Protein AF-A0A2G5VQG5-F1 (afdb_monomer)

Radius of gyration: 25.12 Å; Cα contacts (8 Å, |Δi|>4): 312; chains: 1; bounding box: 64×51×62 Å

Secondary structure (DSSP, 8-state):
--HHHHHHHHHHHHHHHHHHHHHHTSTHHHHHHHHHHHTTTGGGS-----HHHHHHHHHHHHHHHHTT---HHHHHHHHHHHHHHHHHHHTGGGG--EEEE-SS-EEEE---SS-GGGG------EEE-S-HHHHHHHHTTTSEEE--EEESSSEEEEEEEEETTTEEEEEEEEEEEHHHIIIIII---EES-----TTSSS--TTTGGGGSTTSHHHHTT-EEGGGGHHHHHHHHHHHHHHHHHHHHHHHHHH--GGGTTHHHHHHHHHHHHHHHHHHHHHH-EEEEEETTEEEEEE-SGGGG-TTTS-----

Mean predicted aligned error: 17.34 Å

Sequence (314 aa):
MRRGSKILLGCLTTVTLFNLYRFLGSEDYKDWVEAEQDEIDMKSVFKRFDTNEIFQKWHNCISEQLLWIQDAEKFWNDFMFASKRCDLRANVAQIGLITLKNSDEMKHVIFPKIKMRKLGNNVTFYGADPVSMINDNLYSQIGTYFPLAIGSNSGISKAMVMVEDGGYAPKSIVHVDIVYFFKNLLNVTKIDNLWFDAEGAEFGDGFFEIFYKNGRFDQNSIDIFIEILHIIQYFGFFSAQLTNSFLIYLIIKKAQALFGAYRYVMGTFALFSLIYAWIEIATQPVMHIYGPIFVVYMDSPMKYEKWIGNDVTF

Organism: NCBI:txid1611254

Solvent-accessible surface area (backbone atoms only — not comparable to full-atom values): 18495 Å² total; per-residue (Å²): 134,61,78,65,60,56,54,53,50,49,53,49,52,53,51,52,52,52,52,50,52,54,49,67,72,35,77,63,52,64,54,49,67,55,52,66,62,52,61,70,63,64,68,76,78,62,95,60,83,64,61,62,61,31,48,52,46,26,49,53,48,41,49,75,72,47,71,84,51,84,51,66,69,61,38,60,68,47,42,62,62,45,48,58,53,20,39,61,74,27,48,52,66,77,78,56,54,42,74,47,75,53,99,90,49,75,49,76,42,73,76,72,94,64,64,74,80,79,69,80,64,93,77,86,43,79,44,69,38,64,61,55,74,68,53,37,70,58,41,48,76,70,33,50,56,40,70,39,33,56,17,55,52,65,46,78,47,73,34,77,40,80,42,96,91,75,47,74,42,82,38,81,42,64,26,40,23,47,68,53,44,33,56,73,70,66,65,47,44,74,40,83,78,88,86,76,83,53,77,34,72,40,60,41,90,65,35,72,50,30,76,36,91,84,15,62,29,54,75,63,61,38,46,51,57,66,74,47,46,64,58,49,48,55,51,48,34,56,47,42,50,52,54,30,52,50,49,43,51,42,42,77,75,65,58,54,81,91,49,59,77,57,47,54,59,54,41,53,53,32,50,51,49,45,52,50,42,49,50,51,68,53,33,39,78,41,80,48,72,59,50,74,42,82,42,78,45,56,72,27,91,54,64,79,44,69,90,82,48,81,86,85,80,129

InterPro domains:
  IPR019428 7TM GPCR, serpentine receptor class r (Str) [PF10326] (230-310)

Foldseek 3Di:
DDPVVVVVVVVLVVLLVVLVVVCVPDPLVVVVVVVVVCVVVVVPPDPDPPVVQLVVQLVVQLCVQQVPDPDPVVNVVVNVVSNVVSCVRSVVVVVVWDWDDDLQDTDTDDDDPDDPVVVPDDDADEAEDLDPDPVCVVRVVPHHYHNAAAAQDFDWDWAFDQDPVRGTDTDTGTHHHPLCCQCPVVVHQEAADDDDQQQQRRYDPCRVQCPDDVHVSNVSNRDHCCVCVVVCLVVVLVCLSVPLSVLLVCLVPPVDCPCPPNSSVSNVVSSVSNVVSVVCQQFVWDWDGHRNDIDIHGPHPCNVPCVVHHDPDD

pLDDT: mean 71.88, std 14.72, range [36.91, 95.0]

Structure (mmCIF, N/CA/C/O backbone):
data_AF-A0A2G5VQG5-F1
#
_entry.id   AF-A0A2G5VQG5-F1
#
loop_
_atom_site.group_PDB
_atom_site.id
_atom_site.type_symbol
_atom_site.label_atom_id
_atom_site.label_alt_id
_atom_site.label_comp_id
_atom_site.label_asym_id
_atom_site.label_entity_id
_atom_site.label_seq_id
_atom_site.pdbx_PDB_ins_code
_atom_site.Cartn_x
_atom_site.Cartn_y
_atom_site.Cartn_z
_atom_site.occupancy
_atom_site.B_iso_or_equiv
_atom_site.auth_seq_id
_atom_site.auth_comp_id
_atom_site.auth_asym_id
_atom_site.auth_atom_id
_atom_site.pdbx_PDB_model_num
ATOM 1 N N . MET A 1 1 ? -26.909 -2.844 -8.133 1.00 42.91 1 MET A N 1
ATOM 2 C CA . MET A 1 1 ? -27.333 -3.399 -6.819 1.00 42.91 1 MET A CA 1
ATOM 3 C C . MET A 1 1 ? -28.708 -4.060 -6.907 1.00 42.91 1 MET A C 1
ATOM 5 O O . MET A 1 1 ? -29.674 -3.388 -7.258 1.00 42.91 1 MET A O 1
ATOM 9 N N . ARG A 1 2 ? -28.805 -5.363 -6.593 1.00 40.00 2 ARG A N 1
ATOM 10 C CA . ARG A 1 2 ? -30.072 -6.128 -6.548 1.00 40.00 2 ARG A CA 1
ATOM 11 C C . ARG A 1 2 ? -31.012 -5.587 -5.454 1.00 40.00 2 ARG A C 1
ATOM 13 O O . ARG A 1 2 ? -30.552 -5.128 -4.412 1.00 40.00 2 ARG A O 1
ATOM 20 N N . ARG A 1 3 ? -32.328 -5.674 -5.684 1.00 38.03 3 ARG A N 1
ATOM 21 C CA . ARG A 1 3 ? -33.420 -5.123 -4.844 1.00 38.03 3 ARG A CA 1
ATOM 22 C C . ARG A 1 3 ? -33.316 -5.499 -3.350 1.00 38.03 3 ARG A C 1
ATOM 24 O O . ARG A 1 3 ? -33.649 -4.676 -2.508 1.00 38.03 3 ARG A O 1
ATOM 31 N N . GLY A 1 4 ? -32.774 -6.679 -3.032 1.00 45.12 4 GLY A N 1
ATOM 32 C CA . GLY A 1 4 ? -32.524 -7.135 -1.655 1.00 45.12 4 GLY A CA 1
ATOM 33 C C . GLY A 1 4 ? -31.408 -6.383 -0.913 1.00 45.12 4 GLY A C 1
ATOM 34 O O . GLY A 1 4 ? -31.580 -6.064 0.259 1.00 45.12 4 GLY A O 1
ATOM 35 N N . SER A 1 5 ? -30.313 -6.000 -1.586 1.00 49.72 5 SER A N 1
ATOM 36 C CA . SER A 1 5 ? -29.235 -5.210 -0.955 1.00 49.72 5 SER A CA 1
ATOM 37 C C . SER A 1 5 ? -29.704 -3.822 -0.535 1.00 49.72 5 SER A C 1
ATOM 39 O O . SER A 1 5 ? -29.228 -3.305 0.464 1.00 49.72 5 SER A O 1
ATOM 41 N N . LYS A 1 6 ? -30.648 -3.217 -1.268 1.00 51.59 6 LYS A N 1
ATOM 42 C CA . LYS A 1 6 ? -31.177 -1.884 -0.937 1.00 51.59 6 LYS A CA 1
ATOM 43 C C . LYS A 1 6 ? -32.015 -1.894 0.346 1.00 51.59 6 LYS A C 1
ATOM 45 O O . LYS A 1 6 ? -31.926 -0.959 1.129 1.00 51.59 6 LYS A O 1
ATOM 50 N N . ILE A 1 7 ? -32.793 -2.956 0.569 1.00 65.25 7 ILE A N 1
ATOM 51 C CA . ILE A 1 7 ? -33.623 -3.116 1.774 1.00 65.25 7 ILE A CA 1
ATOM 52 C C . ILE A 1 7 ? -32.733 -3.345 2.998 1.00 65.25 7 ILE A C 1
ATOM 54 O O . ILE A 1 7 ? -32.911 -2.686 4.015 1.00 65.25 7 ILE A O 1
ATOM 58 N N . LEU A 1 8 ? -31.735 -4.225 2.875 1.00 65.44 8 LEU A N 1
ATOM 59 C CA . LEU A 1 8 ? -30.790 -4.513 3.953 1.00 65.44 8 LEU A CA 1
ATOM 60 C C . LEU A 1 8 ? -29.958 -3.278 4.336 1.00 65.44 8 LEU A C 1
ATOM 62 O O . LEU A 1 8 ? -29.805 -2.986 5.519 1.00 65.44 8 LEU A O 1
ATOM 66 N N . LEU A 1 9 ? -29.480 -2.526 3.339 1.00 64.50 9 LEU A N 1
ATOM 67 C CA . LEU A 1 9 ? -28.765 -1.266 3.549 1.00 64.50 9 LEU A CA 1
ATOM 68 C C . LEU A 1 9 ? -29.660 -0.228 4.239 1.00 64.50 9 LEU A C 1
ATOM 70 O O . LEU A 1 9 ? -29.226 0.410 5.192 1.00 64.50 9 LEU A O 1
ATOM 74 N N . GLY A 1 10 ? -30.925 -0.127 3.817 1.00 71.06 10 GLY A N 1
ATOM 75 C CA . GLY A 1 10 ? -31.934 0.708 4.467 1.00 71.06 10 GLY A CA 1
ATOM 76 C C . GLY A 1 10 ? -32.119 0.350 5.944 1.00 71.06 10 GLY A C 1
ATOM 77 O O . GLY A 1 10 ? -32.003 1.219 6.804 1.00 71.06 10 GLY A O 1
ATOM 78 N N . CYS A 1 11 ? -32.301 -0.933 6.266 1.00 75.06 11 CYS A N 1
ATOM 79 C CA . CYS A 1 11 ? -32.411 -1.385 7.654 1.00 75.06 11 CYS A CA 1
ATOM 80 C C . CYS A 1 11 ? -31.163 -1.036 8.480 1.00 75.06 11 CYS A C 1
ATOM 82 O O . CYS A 1 11 ? -31.292 -0.502 9.582 1.00 75.06 11 CYS A O 1
ATOM 84 N N . LEU A 1 12 ? -29.961 -1.266 7.943 1.00 72.62 12 LEU A N 1
ATOM 85 C CA . LEU A 1 12 ? -28.717 -0.920 8.633 1.00 72.62 12 LEU A CA 1
ATOM 86 C C . LEU A 1 12 ? -28.602 0.588 8.872 1.00 72.62 12 LEU A C 1
ATOM 88 O O . LEU A 1 12 ? -28.353 0.983 10.006 1.00 72.62 12 LEU A O 1
ATOM 92 N N . THR A 1 13 ? -28.887 1.429 7.869 1.00 74.69 13 THR A N 1
ATOM 93 C CA . THR A 1 13 ? -28.874 2.894 8.052 1.00 74.69 13 THR A CA 1
ATOM 94 C C . THR A 1 13 ? -29.839 3.345 9.144 1.00 74.69 13 THR A C 1
ATOM 96 O O . THR A 1 13 ? -29.471 4.157 9.990 1.00 74.69 13 THR A O 1
ATOM 99 N N . THR A 1 14 ? -31.055 2.789 9.186 1.00 79.56 14 THR A N 1
ATOM 100 C CA . THR A 1 14 ? -32.034 3.142 10.222 1.00 79.56 14 THR A CA 1
ATOM 101 C C . THR A 1 14 ? -31.584 2.727 11.621 1.00 79.56 14 THR A C 1
ATOM 103 O O . THR A 1 14 ? -31.797 3.477 12.569 1.00 79.56 14 THR A O 1
ATOM 106 N N . VAL A 1 15 ? -30.908 1.581 11.757 1.00 77.38 15 VAL A N 1
ATOM 107 C CA . VAL A 1 15 ? -30.349 1.122 13.038 1.00 77.38 15 VAL A CA 1
ATOM 108 C C . VAL A 1 15 ? -29.192 2.021 13.476 1.00 77.38 15 VAL A C 1
ATOM 110 O O . VAL A 1 15 ? -29.155 2.437 14.633 1.00 77.38 15 VAL A O 1
ATOM 113 N N . THR A 1 16 ? -28.285 2.382 12.562 1.00 74.56 16 THR A N 1
ATOM 114 C CA . THR A 1 16 ? -27.168 3.289 12.861 1.00 74.56 16 THR A CA 1
ATOM 115 C C . THR A 1 16 ? -27.676 4.663 13.303 1.00 74.56 16 THR A C 1
ATOM 117 O O . THR A 1 16 ? -27.253 5.154 14.346 1.00 74.56 16 THR A O 1
ATOM 120 N N . LEU A 1 17 ? -28.626 5.257 12.571 1.00 78.69 17 LEU A N 1
ATOM 121 C CA . LEU A 1 17 ? -29.208 6.564 12.904 1.00 78.69 17 LEU A CA 1
ATOM 122 C C . LEU A 1 17 ? -29.968 6.540 14.234 1.00 78.69 17 LEU A C 1
ATOM 124 O O . LEU A 1 17 ? -29.861 7.478 15.020 1.00 78.69 17 LEU A O 1
ATOM 128 N N . PHE A 1 18 ? -30.694 5.457 14.519 1.00 80.00 18 PHE A N 1
ATOM 129 C CA . PHE A 1 18 ? -31.375 5.277 15.798 1.00 80.00 18 PHE A CA 1
ATOM 130 C C . PHE A 1 18 ? -30.389 5.183 16.972 1.00 80.00 18 PHE A C 1
ATOM 132 O O . PHE A 1 18 ? -30.610 5.805 18.012 1.00 80.00 18 PHE A O 1
ATOM 139 N N . ASN A 1 19 ? -29.280 4.455 16.805 1.00 72.31 19 ASN A N 1
ATOM 140 C CA . ASN A 1 19 ? -28.220 4.376 17.812 1.00 72.31 19 ASN A CA 1
ATOM 141 C C . ASN A 1 19 ? -27.528 5.733 18.019 1.00 72.31 19 ASN A C 1
ATOM 143 O O . ASN A 1 19 ? -27.318 6.131 19.163 1.00 72.31 19 ASN A O 1
ATOM 147 N N . LEU A 1 20 ? -27.251 6.471 16.936 1.00 69.50 20 LEU A N 1
ATOM 148 C CA . LEU A 1 20 ? -26.683 7.823 16.987 1.00 69.50 20 LEU A CA 1
ATOM 149 C C . LEU A 1 20 ? -27.599 8.788 17.746 1.00 69.50 20 LEU A C 1
ATOM 151 O O . LEU A 1 20 ? -27.153 9.501 18.637 1.00 69.50 20 LEU A O 1
ATOM 155 N N . TYR A 1 21 ? -28.893 8.773 17.425 1.00 77.38 21 TYR A N 1
ATOM 156 C CA . TYR A 1 21 ? -29.890 9.608 18.085 1.00 77.38 21 TYR A CA 1
ATOM 157 C C . TYR A 1 21 ? -30.016 9.279 19.578 1.00 77.38 21 TYR A C 1
ATOM 159 O O . TYR A 1 21 ? -30.069 10.189 20.403 1.00 77.38 21 TYR A O 1
ATOM 167 N N . ARG A 1 22 ? -30.009 7.990 19.953 1.00 69.81 22 ARG A N 1
ATOM 168 C CA . ARG A 1 22 ? -30.018 7.595 21.372 1.00 69.81 22 ARG A CA 1
ATOM 169 C C . ARG A 1 22 ? -28.768 8.037 22.118 1.00 69.81 22 ARG A C 1
ATOM 171 O O . ARG A 1 22 ? -28.894 8.394 23.281 1.00 69.81 22 ARG A O 1
ATOM 178 N N . PHE A 1 23 ? -27.605 7.986 21.476 1.00 64.62 23 PHE A N 1
ATOM 179 C CA . PHE A 1 23 ? -26.350 8.433 22.074 1.00 64.62 23 PHE A CA 1
ATOM 180 C C . PHE A 1 23 ? -26.339 9.956 22.273 1.00 64.62 23 PHE A C 1
ATOM 182 O O . PHE A 1 23 ? -26.080 10.425 23.374 1.00 64.62 23 PHE A O 1
ATOM 189 N N . LEU A 1 24 ? -26.723 10.723 21.245 1.00 65.50 24 LEU A N 1
ATOM 190 C CA . LEU A 1 24 ? -26.792 12.190 21.303 1.00 65.50 24 LEU A CA 1
ATOM 191 C C . LEU A 1 24 ? -27.850 12.718 22.288 1.00 65.50 24 LEU A C 1
ATOM 193 O O . LEU A 1 24 ? -27.691 13.804 22.833 1.00 65.50 24 LEU A O 1
ATOM 197 N N . GLY A 1 25 ? -28.938 11.972 22.502 1.00 63.53 25 GLY A N 1
ATOM 198 C CA . GLY A 1 25 ? -30.000 12.315 23.452 1.00 63.53 25 GLY A CA 1
ATOM 199 C C . GLY A 1 25 ? -29.776 11.811 24.882 1.00 63.53 25 GLY A C 1
ATOM 200 O O . GLY A 1 25 ? -30.648 12.009 25.727 1.00 63.53 25 GLY A O 1
ATOM 201 N N . SER A 1 26 ? -28.664 11.124 25.148 1.00 60.28 26 SER A N 1
ATOM 202 C CA . SER A 1 26 ? -28.292 10.629 26.475 1.00 60.28 26 SER A CA 1
ATOM 203 C C . SER A 1 26 ? -27.555 11.715 27.275 1.00 60.28 26 SER A C 1
ATOM 205 O O . SER A 1 26 ? -26.865 12.548 26.684 1.00 60.28 26 SER A O 1
ATOM 207 N N . GLU A 1 27 ? -27.645 11.709 28.615 1.00 54.00 27 GLU A N 1
ATOM 208 C CA . GLU A 1 27 ? -26.808 12.582 29.474 1.00 54.00 27 GLU A CA 1
ATOM 209 C C . GLU A 1 27 ? -25.296 12.347 29.240 1.00 54.00 27 GLU A C 1
ATOM 211 O O . GLU A 1 27 ? -24.483 13.231 29.495 1.00 54.00 27 GLU A O 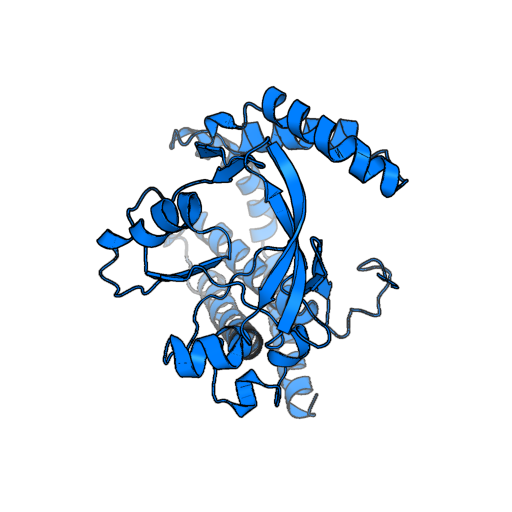1
ATOM 216 N N . ASP A 1 28 ? -24.954 11.217 28.613 1.00 51.47 28 ASP A N 1
ATOM 217 C CA . ASP A 1 28 ? -23.629 10.780 28.159 1.00 51.47 28 ASP A CA 1
ATOM 218 C C . ASP A 1 28 ? -22.881 11.779 27.242 1.00 51.47 28 ASP A C 1
ATOM 220 O O . ASP A 1 28 ? -21.652 11.765 27.213 1.00 51.47 28 ASP A O 1
ATOM 224 N N . TYR A 1 29 ? -23.574 12.654 26.493 1.00 52.75 29 TYR A N 1
ATOM 225 C CA . TYR A 1 29 ? -22.910 13.671 25.651 1.00 52.75 29 TYR A CA 1
ATOM 226 C C . TYR A 1 29 ? -22.262 14.791 26.482 1.00 52.75 29 TYR A C 1
ATOM 228 O O . TYR A 1 29 ? -21.250 15.355 26.072 1.00 52.75 29 TYR A O 1
ATOM 236 N N . LYS A 1 30 ? -22.824 15.120 27.655 1.00 51.75 30 LYS A N 1
ATOM 237 C CA . LYS A 1 30 ? -22.258 16.156 28.535 1.00 51.75 30 LYS A CA 1
ATOM 238 C C . LYS A 1 30 ? -21.011 15.657 29.270 1.00 51.75 30 LYS A C 1
ATOM 240 O O . LYS A 1 30 ? -20.046 16.406 29.352 1.00 51.75 30 LYS A O 1
ATOM 245 N N . ASP A 1 31 ? -20.995 14.387 29.676 1.00 48.31 31 ASP A N 1
ATOM 246 C CA . ASP A 1 31 ? -19.830 13.735 30.300 1.00 48.31 31 ASP A CA 1
ATOM 247 C C . ASP A 1 31 ? -18.667 13.527 29.299 1.00 48.31 31 ASP A C 1
ATOM 249 O O . ASP A 1 31 ? -17.503 13.483 29.690 1.00 48.31 31 ASP A O 1
ATOM 253 N N . TRP A 1 32 ? -18.951 13.420 27.991 1.00 49.56 32 TRP A N 1
ATOM 254 C CA . TRP A 1 32 ? -17.932 13.318 26.931 1.00 49.56 32 TRP A CA 1
ATOM 255 C C . TRP A 1 32 ? -17.057 14.573 26.826 1.00 49.56 32 TRP A C 1
ATOM 257 O O . TRP A 1 32 ? -15.842 14.460 26.679 1.00 49.56 32 TRP A O 1
ATOM 267 N N . VAL A 1 33 ? -17.670 15.752 26.965 1.00 53.44 33 VAL A N 1
ATOM 268 C CA . VAL A 1 33 ? -16.955 17.038 26.979 1.00 53.44 33 VAL A CA 1
ATOM 269 C C . VAL A 1 33 ? -16.035 17.142 28.202 1.00 53.44 33 VAL A C 1
ATOM 271 O O . VAL A 1 33 ? -14.976 17.755 28.124 1.00 53.44 33 VAL A O 1
ATOM 274 N N . GLU A 1 34 ? -16.402 16.511 29.321 1.00 48.25 34 GLU A N 1
ATOM 275 C CA . GLU A 1 34 ? -15.573 16.480 30.531 1.00 48.25 34 GLU A CA 1
ATOM 276 C C . GLU A 1 34 ? -14.451 15.422 30.451 1.00 48.25 34 GLU A C 1
ATOM 278 O O . GLU A 1 34 ? -13.346 15.677 30.920 1.00 48.25 34 GLU A O 1
ATOM 283 N N . ALA A 1 35 ? -14.661 14.284 29.776 1.00 47.97 35 ALA A N 1
ATOM 284 C CA . ALA A 1 35 ? -13.647 13.232 29.606 1.00 47.97 35 ALA A CA 1
ATOM 285 C C . ALA A 1 35 ? -12.504 13.594 28.632 1.00 47.97 35 ALA A C 1
ATOM 287 O O . ALA A 1 35 ? -11.398 13.063 28.754 1.00 47.97 35 ALA A O 1
ATOM 288 N N . GLU A 1 36 ? -12.736 14.506 27.682 1.00 47.66 36 GLU A N 1
ATOM 289 C CA . GLU A 1 36 ? -11.694 15.044 26.787 1.00 47.66 36 GLU A CA 1
ATOM 290 C C . GLU A 1 36 ? -10.638 15.857 27.572 1.00 47.66 36 GLU A C 1
ATOM 292 O O . GLU A 1 36 ? -9.471 15.934 27.183 1.00 47.66 36 GLU A O 1
ATOM 297 N N . GLN A 1 37 ? -11.019 16.380 28.743 1.00 45.62 37 GLN A N 1
ATOM 298 C CA . GLN A 1 37 ? -10.129 17.094 29.655 1.00 45.62 37 GLN A CA 1
ATOM 299 C C . GLN A 1 37 ? -9.202 16.144 30.449 1.00 45.62 37 GLN A C 1
ATOM 301 O O . GLN A 1 37 ? -8.088 16.542 30.794 1.00 45.62 37 GLN A O 1
ATOM 306 N N . ASP A 1 38 ? -9.600 14.881 30.661 1.00 41.41 38 ASP A N 1
ATOM 307 C CA . ASP A 1 38 ? -8.844 13.866 31.421 1.00 41.41 38 ASP A CA 1
ATOM 308 C C . ASP A 1 38 ? -7.794 13.110 30.570 1.00 41.41 38 ASP A C 1
ATOM 310 O O . ASP A 1 38 ? -6.834 12.536 31.098 1.00 41.41 38 ASP A O 1
ATOM 314 N N . GLU A 1 39 ? -7.902 13.138 29.234 1.00 45.81 39 GLU A N 1
ATOM 315 C CA . GLU A 1 39 ? -6.889 12.574 28.318 1.00 45.81 39 GLU A CA 1
ATOM 316 C C . GLU A 1 39 ? -5.542 13.327 28.407 1.00 45.81 39 GLU A C 1
ATOM 318 O O . GLU A 1 39 ? -4.470 12.776 28.126 1.00 45.81 39 GLU A O 1
ATOM 323 N N . ILE A 1 40 ? -5.585 14.577 28.878 1.00 49.31 40 ILE A N 1
ATOM 324 C CA . ILE A 1 40 ? -4.413 15.424 29.120 1.00 49.31 40 ILE A CA 1
ATOM 325 C C . ILE A 1 40 ? -3.570 14.879 30.292 1.00 49.31 40 ILE A C 1
ATOM 327 O O . ILE A 1 40 ? -2.340 14.949 30.231 1.00 49.31 40 ILE A O 1
ATOM 331 N N . ASP A 1 41 ? -4.188 14.232 31.287 1.00 36.91 41 ASP A N 1
ATOM 332 C CA . ASP A 1 41 ? -3.507 13.735 32.494 1.00 36.91 41 ASP A CA 1
ATOM 333 C C . ASP A 1 41 ? -2.936 12.310 32.348 1.00 36.91 41 ASP A C 1
ATOM 335 O O . ASP A 1 41 ? -1.927 11.951 32.975 1.00 36.91 41 ASP A O 1
ATOM 339 N N . MET A 1 42 ? -3.503 11.485 31.460 1.00 38.75 42 MET A N 1
ATOM 340 C CA . MET A 1 42 ? -3.088 10.084 31.279 1.00 38.75 42 MET A CA 1
ATOM 341 C C . MET A 1 42 ? -1.782 9.917 30.466 1.00 38.75 42 MET A C 1
ATOM 343 O O . MET A 1 42 ? -1.164 8.847 30.472 1.00 38.75 42 MET A O 1
ATOM 347 N N . LYS A 1 43 ? -1.283 10.992 29.834 1.00 45.91 43 LYS A N 1
ATOM 348 C CA . LYS A 1 43 ? 0.046 11.038 29.185 1.00 45.91 43 LYS A CA 1
ATOM 349 C C . LYS A 1 43 ? 1.223 10.926 30.171 1.00 45.91 43 LYS A C 1
ATOM 351 O O . LYS A 1 43 ? 2.370 10.818 29.743 1.00 45.91 43 LYS A O 1
ATOM 356 N N . SER A 1 44 ? 0.966 10.896 31.480 1.00 41.34 44 SER A N 1
ATOM 357 C CA . SER A 1 44 ? 1.996 10.913 32.528 1.00 41.34 44 SER A CA 1
ATOM 358 C C . SER A 1 44 ? 2.600 9.547 32.912 1.00 41.34 44 SER A C 1
ATOM 360 O O . SER A 1 44 ? 3.620 9.522 33.601 1.00 41.34 44 SER A O 1
ATOM 362 N N . VAL A 1 45 ? 2.049 8.404 32.464 1.00 43.22 45 VAL A N 1
ATOM 363 C CA . VAL A 1 45 ? 2.413 7.080 33.042 1.00 43.22 45 VAL A CA 1
ATOM 364 C C . VAL A 1 45 ? 3.222 6.157 32.116 1.00 43.22 45 VAL A C 1
ATOM 366 O O . VAL A 1 45 ? 3.955 5.292 32.598 1.00 43.22 45 VAL A O 1
ATOM 369 N N . PHE A 1 46 ? 3.216 6.359 30.796 1.00 41.66 46 PHE A N 1
ATOM 370 C CA . PHE A 1 46 ? 4.095 5.608 29.891 1.00 41.66 46 PHE A CA 1
ATOM 371 C C . PHE A 1 46 ? 5.084 6.549 29.225 1.00 41.66 46 PHE A C 1
ATOM 373 O O . PHE A 1 46 ? 4.741 7.234 28.268 1.00 41.66 46 PHE A O 1
ATOM 380 N N . LYS A 1 47 ? 6.348 6.518 29.660 1.00 43.03 47 LYS A N 1
ATOM 381 C CA . LYS A 1 47 ? 7.452 7.142 28.920 1.00 43.03 47 LYS A CA 1
ATOM 382 C C . LYS A 1 47 ? 7.766 6.314 27.666 1.00 43.03 47 LYS A C 1
ATOM 384 O O . LYS A 1 47 ? 8.805 5.667 27.555 1.00 43.03 47 LYS A O 1
ATOM 389 N N . ARG A 1 48 ? 6.814 6.289 26.733 1.00 52.50 48 ARG A N 1
ATOM 390 C CA . ARG A 1 48 ? 7.071 6.082 25.312 1.00 52.50 48 ARG A CA 1
ATOM 391 C C . ARG A 1 48 ? 7.538 7.426 24.781 1.00 52.50 48 ARG A C 1
ATOM 393 O O . ARG A 1 48 ? 7.056 8.468 25.204 1.00 52.50 48 ARG A O 1
ATOM 400 N N . PHE A 1 49 ? 8.532 7.386 23.915 1.00 58.66 49 PHE A N 1
ATOM 401 C CA . PHE A 1 49 ? 8.984 8.558 23.190 1.00 58.66 49 PHE A CA 1
ATOM 402 C C . PHE A 1 49 ? 7.775 9.282 22.568 1.00 58.66 49 PHE A C 1
ATOM 404 O O . PHE A 1 49 ? 6.947 8.617 21.943 1.00 58.66 49 PHE A O 1
ATOM 411 N N . ASP A 1 50 ? 7.630 10.590 22.806 1.00 63.72 50 ASP A N 1
ATOM 412 C CA . ASP A 1 50 ? 6.441 11.342 22.396 1.00 63.72 50 ASP A CA 1
ATOM 413 C C . ASP A 1 50 ? 6.484 11.625 20.887 1.00 63.72 50 ASP A C 1
ATOM 415 O O . ASP A 1 50 ? 6.903 12.680 20.412 1.00 63.72 50 ASP A O 1
ATOM 419 N N . THR A 1 51 ? 6.059 10.634 20.107 1.00 70.00 51 THR A N 1
ATOM 420 C CA . THR A 1 51 ? 5.910 10.740 18.652 1.00 70.00 51 THR A CA 1
ATOM 421 C C . THR A 1 51 ? 4.931 11.839 18.244 1.00 70.00 51 THR A C 1
ATOM 423 O O . THR A 1 51 ? 5.022 12.331 17.122 1.00 70.00 51 THR A O 1
ATOM 426 N N . ASN A 1 52 ? 4.016 12.243 19.136 1.00 78.62 52 ASN A N 1
ATOM 427 C CA . ASN A 1 52 ? 3.072 13.317 18.860 1.00 78.62 52 ASN A CA 1
ATOM 428 C C . ASN A 1 52 ? 3.784 14.674 18.859 1.00 78.62 52 ASN A C 1
ATOM 430 O O . ASN A 1 52 ? 3.522 15.489 17.984 1.00 78.62 52 ASN A O 1
ATOM 434 N N . GLU A 1 53 ? 4.745 14.902 19.757 1.00 83.88 53 GLU A N 1
ATOM 435 C CA . GLU A 1 53 ? 5.549 16.130 19.749 1.00 83.88 53 GLU A CA 1
ATOM 436 C C . GLU A 1 53 ? 6.331 16.290 18.433 1.00 83.88 53 GLU A C 1
ATOM 438 O O . GLU A 1 53 ? 6.346 17.370 17.837 1.00 83.88 53 GLU A O 1
ATOM 443 N N . ILE A 1 54 ? 6.943 15.209 17.943 1.00 84.12 54 ILE A N 1
ATOM 444 C CA . ILE A 1 54 ? 7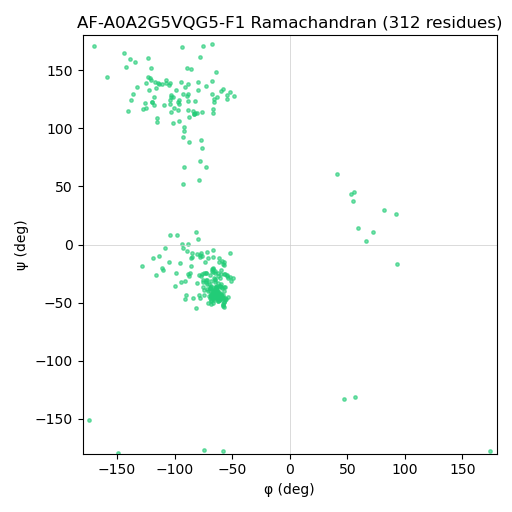.665 15.223 16.663 1.00 84.12 54 ILE A CA 1
ATOM 445 C C . ILE A 1 54 ? 6.716 15.432 15.496 1.00 84.12 54 ILE A C 1
ATOM 447 O O . ILE A 1 54 ? 6.986 16.280 14.646 1.00 84.12 54 ILE A O 1
ATOM 451 N N . PHE A 1 55 ? 5.602 14.697 15.464 1.00 85.19 55 PHE A N 1
ATOM 452 C CA . PHE A 1 55 ? 4.595 14.853 14.423 1.00 85.19 55 PHE A CA 1
ATOM 453 C C . PHE A 1 55 ? 4.090 16.295 14.358 1.00 85.19 55 PHE A C 1
ATOM 455 O O . PHE A 1 55 ? 4.090 16.879 13.283 1.00 85.19 55 PHE A O 1
ATOM 462 N N . GLN A 1 56 ? 3.747 16.908 15.494 1.00 91.25 56 GLN A N 1
ATOM 463 C CA . GLN A 1 56 ? 3.264 18.290 15.536 1.00 91.25 56 GLN A CA 1
ATOM 464 C C . GLN A 1 56 ? 4.339 19.293 15.097 1.00 91.25 56 GLN A C 1
ATOM 466 O O . GLN A 1 56 ? 4.053 20.200 14.317 1.00 91.25 56 GLN A O 1
ATOM 471 N N . LYS A 1 57 ? 5.599 19.122 15.522 1.00 91.56 57 LYS A N 1
ATOM 472 C CA . LYS A 1 57 ? 6.712 19.971 15.055 1.00 91.56 57 LYS A CA 1
ATOM 473 C C . LYS A 1 57 ? 6.936 19.855 13.549 1.00 91.56 57 LYS A C 1
ATOM 475 O O . LYS A 1 57 ? 7.167 20.869 12.889 1.00 91.56 57 LYS A O 1
ATOM 480 N N . TRP A 1 58 ? 6.877 18.637 13.018 1.00 92.25 58 TRP A N 1
ATOM 481 C CA . TRP A 1 58 ? 7.049 18.375 11.594 1.00 92.25 58 TRP A CA 1
ATOM 482 C C . TRP A 1 58 ? 5.873 18.926 10.785 1.00 92.25 58 TRP A C 1
ATOM 484 O O . TRP A 1 58 ? 6.082 19.673 9.833 1.00 92.25 58 TRP A O 1
ATOM 494 N N . HIS A 1 59 ? 4.645 18.635 11.220 1.00 90.88 59 HIS A N 1
ATOM 495 C CA . HIS A 1 59 ? 3.407 19.072 10.586 1.00 90.88 59 HIS A CA 1
ATOM 496 C C . HIS A 1 59 ? 3.303 20.598 10.546 1.00 90.88 59 HIS A C 1
ATOM 498 O O . HIS A 1 59 ? 3.051 21.164 9.490 1.00 90.88 59 HIS A O 1
ATOM 504 N N . ASN A 1 60 ? 3.583 21.288 11.653 1.00 93.81 60 ASN A N 1
ATOM 505 C CA . ASN A 1 60 ? 3.581 22.751 11.665 1.00 93.81 60 ASN A CA 1
ATOM 506 C C . ASN A 1 60 ? 4.630 23.318 10.699 1.00 93.81 60 ASN A C 1
ATOM 508 O O . ASN A 1 60 ? 4.332 24.221 9.924 1.00 93.81 60 ASN A O 1
ATOM 512 N N . CYS A 1 61 ? 5.836 22.741 10.680 1.00 95.00 61 CYS A N 1
ATOM 513 C CA . CYS A 1 61 ? 6.897 23.165 9.770 1.00 95.00 61 CYS A CA 1
ATOM 514 C C . CYS A 1 61 ? 6.535 22.972 8.288 1.00 95.00 61 CYS A C 1
ATOM 516 O O . CYS A 1 61 ? 6.828 23.852 7.475 1.00 95.00 61 CYS A O 1
ATOM 518 N N . ILE A 1 62 ? 5.931 21.835 7.927 1.00 91.56 62 ILE A N 1
ATOM 519 C CA . ILE A 1 62 ? 5.602 21.535 6.530 1.00 91.56 62 ILE A CA 1
ATOM 520 C C . ILE A 1 62 ? 4.400 22.364 6.067 1.00 91.56 62 ILE A C 1
ATOM 522 O O . ILE A 1 62 ? 4.414 22.914 4.966 1.00 91.56 62 ILE A O 1
ATOM 526 N N . SER A 1 63 ? 3.413 22.539 6.949 1.00 90.69 63 SER A N 1
ATOM 527 C CA . SER A 1 63 ? 2.232 23.368 6.721 1.00 90.69 63 SER A CA 1
ATOM 528 C C . SER A 1 63 ? 2.605 24.834 6.494 1.00 90.69 63 SER A C 1
ATOM 530 O O . SER A 1 63 ? 2.117 25.447 5.547 1.00 90.69 63 SER A O 1
ATOM 532 N N . GLU A 1 64 ? 3.536 25.379 7.289 1.00 90.31 64 GLU A N 1
ATOM 533 C CA . GLU A 1 64 ? 4.088 26.730 7.102 1.00 90.31 64 GLU A CA 1
ATOM 534 C C . GLU A 1 64 ? 4.716 26.926 5.713 1.00 90.31 64 GLU A C 1
ATOM 536 O O . GLU A 1 64 ? 4.612 28.011 5.143 1.00 90.31 64 GLU A O 1
ATOM 541 N N . GLN A 1 65 ? 5.375 25.898 5.169 1.00 86.31 65 GLN A N 1
ATOM 542 C CA . GLN A 1 65 ? 6.156 26.022 3.936 1.00 86.31 65 GLN A CA 1
ATOM 543 C C . GLN A 1 65 ? 5.364 25.719 2.667 1.00 86.31 65 GLN A C 1
ATOM 545 O O . GLN A 1 65 ? 5.662 26.312 1.632 1.00 86.31 65 GLN A O 1
ATOM 550 N N . LEU A 1 66 ? 4.381 24.817 2.727 1.00 89.00 66 LEU A N 1
ATOM 551 C CA . LEU A 1 66 ? 3.774 24.256 1.518 1.00 89.00 66 LEU A CA 1
ATOM 552 C C . LEU A 1 66 ? 2.292 24.590 1.320 1.00 89.00 66 LEU A C 1
ATOM 554 O O . LEU A 1 66 ? 1.860 24.646 0.172 1.00 89.00 66 LEU A O 1
ATOM 558 N N . LEU A 1 67 ? 1.510 24.863 2.376 1.00 85.75 67 LEU A N 1
ATOM 559 C CA . LEU A 1 67 ? 0.051 25.068 2.240 1.00 85.75 67 LEU A CA 1
ATOM 560 C C . LEU A 1 67 ? -0.332 26.273 1.372 1.00 85.75 67 LEU A C 1
ATOM 562 O O . LEU A 1 67 ? -1.423 26.315 0.811 1.00 85.75 67 LEU A O 1
ATOM 566 N N . TRP A 1 68 ? 0.556 27.257 1.263 1.00 84.25 68 TRP A N 1
ATOM 567 C CA . TRP A 1 68 ? 0.321 28.475 0.489 1.00 84.25 68 TRP A CA 1
ATOM 568 C C . TRP A 1 68 ? 0.652 28.314 -1.002 1.00 84.25 68 TRP A C 1
ATOM 570 O O . TRP A 1 68 ? 0.400 29.231 -1.785 1.00 84.25 68 TRP A O 1
ATOM 580 N N . ILE A 1 69 ? 1.239 27.182 -1.410 1.00 84.38 69 ILE A N 1
ATOM 581 C CA . ILE A 1 69 ? 1.628 26.930 -2.798 1.00 84.38 69 ILE A CA 1
ATOM 582 C C . ILE A 1 69 ? 0.435 26.329 -3.544 1.00 84.38 69 ILE A C 1
ATOM 584 O O . ILE A 1 69 ? 0.056 25.187 -3.311 1.00 84.38 69 ILE A O 1
ATOM 588 N N . GLN A 1 70 ? -0.154 27.107 -4.454 1.00 84.69 70 GLN A N 1
ATOM 589 C CA . GLN A 1 70 ? -1.281 26.654 -5.281 1.00 84.69 70 GLN A CA 1
ATOM 590 C C . GLN A 1 70 ? -0.844 25.939 -6.565 1.00 84.69 70 GLN A C 1
ATOM 592 O O . GLN A 1 70 ? -1.604 25.153 -7.121 1.00 84.69 70 GLN A O 1
ATOM 597 N N . ASP A 1 71 ? 0.367 26.221 -7.042 1.00 86.00 71 ASP A N 1
ATOM 598 C CA . ASP A 1 71 ? 0.917 25.608 -8.248 1.00 86.00 71 ASP A CA 1
ATOM 599 C C . ASP A 1 71 ? 1.520 24.232 -7.935 1.00 86.00 71 ASP A C 1
ATOM 601 O O . ASP A 1 71 ? 2.396 24.111 -7.077 1.00 86.00 71 ASP A O 1
ATOM 605 N N . ALA A 1 72 ? 1.049 23.193 -8.627 1.00 74.44 72 ALA A N 1
ATOM 606 C CA . ALA A 1 72 ? 1.426 21.811 -8.337 1.00 74.44 72 ALA A CA 1
ATOM 607 C C . ALA A 1 72 ? 2.903 21.522 -8.649 1.00 74.44 72 ALA A C 1
ATOM 609 O O . ALA A 1 72 ? 3.569 20.830 -7.881 1.00 74.44 72 ALA A O 1
ATOM 610 N N . GLU A 1 73 ? 3.442 22.065 -9.743 1.00 72.75 73 GLU A N 1
ATOM 611 C CA . GLU A 1 73 ? 4.836 21.835 -10.135 1.00 72.75 73 GLU A CA 1
ATOM 612 C C . GLU A 1 73 ? 5.797 22.503 -9.144 1.00 72.75 73 GLU A C 1
ATOM 614 O O . GLU A 1 73 ? 6.747 21.886 -8.655 1.00 72.75 73 GLU A O 1
ATOM 619 N N . LYS A 1 74 ? 5.499 23.744 -8.755 1.00 77.25 74 LYS A N 1
ATOM 620 C CA . LYS A 1 74 ? 6.222 24.456 -7.704 1.00 77.25 74 LYS A CA 1
ATOM 621 C C . LYS A 1 74 ? 6.090 23.765 -6.347 1.00 77.25 74 LYS A C 1
ATOM 623 O O . LYS A 1 74 ? 7.080 23.687 -5.624 1.00 77.25 74 LYS A O 1
ATOM 628 N N . PHE A 1 75 ? 4.911 23.240 -6.008 1.00 85.12 75 PHE A N 1
ATOM 629 C CA . PHE A 1 75 ? 4.698 22.493 -4.767 1.00 85.12 75 PHE A CA 1
ATOM 630 C C . PHE A 1 75 ? 5.644 21.295 -4.688 1.00 85.12 75 PHE A C 1
ATOM 632 O O . PHE A 1 75 ? 6.362 21.153 -3.701 1.00 85.12 75 PHE A O 1
ATOM 639 N N . TRP A 1 76 ? 5.699 20.471 -5.737 1.00 79.69 76 TRP A N 1
ATOM 640 C CA . TRP A 1 76 ? 6.538 19.272 -5.747 1.00 79.69 76 TRP A CA 1
ATOM 641 C C . TRP A 1 76 ? 8.035 19.589 -5.775 1.00 79.69 76 TRP A C 1
ATOM 643 O O . TRP A 1 76 ? 8.810 18.923 -5.086 1.00 79.69 76 TRP A O 1
ATOM 653 N N . ASN A 1 77 ? 8.440 20.642 -6.490 1.00 80.00 77 ASN A N 1
ATOM 654 C CA . ASN A 1 77 ? 9.825 21.116 -6.482 1.00 80.00 77 ASN A CA 1
ATOM 655 C C . ASN A 1 77 ? 10.269 21.591 -5.086 1.00 80.00 77 ASN A C 1
ATOM 657 O O . ASN A 1 77 ? 11.371 21.266 -4.636 1.00 80.00 77 ASN A O 1
ATOM 661 N N . ASP A 1 78 ? 9.401 22.313 -4.371 1.00 82.12 78 ASP A N 1
ATOM 662 C CA . ASP A 1 78 ? 9.693 22.834 -3.031 1.00 82.12 78 ASP A CA 1
ATOM 663 C C . ASP A 1 78 ? 9.543 21.750 -1.937 1.00 82.12 78 ASP A C 1
ATOM 665 O O . ASP A 1 78 ? 10.226 21.809 -0.907 1.00 82.12 78 ASP A O 1
ATOM 669 N N . PHE A 1 79 ? 8.710 20.723 -2.167 1.00 85.62 79 PHE A N 1
ATOM 670 C CA . PHE A 1 79 ? 8.384 19.662 -1.204 1.00 85.62 79 PHE A CA 1
ATOM 671 C C . PHE A 1 79 ? 9.628 18.951 -0.665 1.00 85.62 79 PHE A C 1
ATOM 673 O O . PHE A 1 79 ? 9.771 18.786 0.546 1.00 85.62 79 PHE A O 1
ATOM 680 N N . MET A 1 80 ? 10.563 18.566 -1.537 1.00 82.44 80 MET A N 1
ATOM 681 C CA . MET A 1 80 ? 11.758 17.817 -1.130 1.00 82.44 80 MET A CA 1
ATOM 682 C C . MET A 1 80 ? 12.632 18.622 -0.153 1.00 82.44 80 MET A C 1
ATOM 684 O O . MET A 1 80 ? 13.068 18.105 0.882 1.00 82.44 80 MET A O 1
ATOM 688 N N . PHE A 1 81 ? 12.858 19.907 -0.442 1.00 85.25 81 PHE A N 1
ATOM 689 C CA . PHE A 1 81 ? 13.657 20.784 0.416 1.00 85.25 81 PHE A CA 1
ATOM 690 C C . PHE A 1 81 ? 12.937 21.121 1.723 1.00 85.25 81 PHE A C 1
ATOM 692 O O . PHE A 1 81 ? 13.569 21.137 2.785 1.00 85.25 81 PHE A O 1
ATOM 699 N N . ALA A 1 82 ? 11.625 21.361 1.654 1.00 87.94 82 ALA A N 1
ATOM 700 C CA . ALA A 1 82 ? 10.796 21.616 2.822 1.00 87.94 82 ALA A CA 1
ATOM 701 C C . ALA A 1 82 ? 10.775 20.399 3.758 1.00 87.94 82 ALA A C 1
ATOM 703 O O . ALA A 1 82 ? 11.049 20.550 4.950 1.00 87.94 82 ALA A O 1
ATOM 704 N N . SER A 1 83 ? 10.576 19.192 3.215 1.00 86.38 83 SER A N 1
ATOM 705 C CA . SER A 1 83 ? 10.590 17.935 3.971 1.00 86.38 83 SER A CA 1
ATOM 706 C C . SER A 1 83 ? 11.912 17.746 4.709 1.00 86.38 83 SER A C 1
ATOM 708 O O . SER A 1 83 ? 11.904 17.654 5.932 1.00 86.38 83 SER A O 1
ATOM 710 N N . LYS A 1 84 ? 13.063 17.820 4.017 1.00 84.75 84 LYS A N 1
ATOM 711 C CA . LYS A 1 84 ? 14.387 17.665 4.658 1.00 84.75 84 LYS A CA 1
ATOM 712 C C . LYS A 1 84 ? 14.615 18.665 5.790 1.00 84.75 84 LYS A C 1
ATOM 714 O O . LYS A 1 84 ? 15.185 18.327 6.827 1.00 84.75 84 LYS A O 1
ATOM 719 N N . ARG A 1 85 ? 14.180 19.915 5.603 1.00 88.25 85 ARG A N 1
ATOM 720 C CA . ARG A 1 85 ? 14.287 20.955 6.634 1.00 88.25 85 ARG A CA 1
ATOM 721 C C . ARG A 1 85 ? 13.396 20.640 7.836 1.00 88.25 85 ARG A C 1
ATOM 723 O O . ARG A 1 85 ? 13.827 20.825 8.975 1.00 88.25 85 ARG A O 1
ATOM 730 N N . CYS A 1 86 ? 12.177 20.170 7.595 1.00 92.06 86 CYS A N 1
ATOM 731 C CA . CYS A 1 86 ? 11.229 19.826 8.646 1.00 92.06 86 CYS A CA 1
ATOM 732 C C . CYS A 1 86 ? 11.609 18.540 9.388 1.00 92.06 86 CYS A C 1
ATOM 734 O O . CYS A 1 86 ? 11.444 18.492 10.605 1.00 92.06 86 CYS A O 1
ATOM 736 N N . ASP A 1 87 ? 12.230 17.569 8.718 1.00 86.69 87 ASP A N 1
ATOM 737 C CA . ASP A 1 87 ? 12.786 16.363 9.342 1.00 86.69 87 ASP A CA 1
ATOM 738 C C . ASP A 1 87 ? 13.870 16.711 10.369 1.00 86.69 87 ASP A C 1
ATOM 740 O O . ASP A 1 87 ? 13.859 16.209 11.498 1.00 86.69 87 ASP A O 1
ATOM 744 N N . LEU A 1 88 ? 14.772 17.633 10.004 1.00 87.50 88 LEU A N 1
ATOM 745 C CA . LEU A 1 88 ? 15.808 18.155 10.899 1.00 87.50 88 LEU A CA 1
ATOM 746 C C . LEU A 1 88 ? 15.204 18.961 12.057 1.00 87.50 88 LEU A C 1
ATOM 748 O O . LEU A 1 88 ? 15.588 18.759 13.208 1.00 87.50 88 LEU A O 1
ATOM 752 N N . ARG A 1 89 ? 14.239 19.848 11.773 1.00 89.44 89 ARG A N 1
ATOM 753 C CA . ARG A 1 89 ? 13.582 20.699 12.785 1.00 89.44 89 ARG A CA 1
ATOM 754 C C . ARG A 1 89 ? 12.791 19.882 13.807 1.00 89.44 89 ARG A C 1
ATOM 756 O O . ARG A 1 89 ? 12.764 20.238 14.983 1.00 89.44 89 ARG A O 1
ATOM 763 N N . ALA A 1 90 ? 12.156 18.801 13.368 1.00 88.06 90 ALA A N 1
ATOM 764 C CA . ALA A 1 90 ? 11.366 17.922 14.220 1.00 88.06 90 ALA A CA 1
ATOM 765 C C . ALA A 1 90 ? 12.185 16.780 14.847 1.00 88.06 90 ALA A C 1
ATOM 767 O O . ALA A 1 90 ? 11.671 16.066 15.702 1.00 88.06 90 ALA A O 1
ATOM 768 N N . ASN A 1 91 ? 13.463 16.636 14.476 1.00 83.44 91 ASN A N 1
ATOM 769 C CA . ASN A 1 91 ? 14.363 15.585 14.950 1.00 83.44 91 ASN A CA 1
ATOM 770 C C . ASN A 1 91 ? 13.819 14.165 14.701 1.00 83.44 91 ASN A C 1
ATOM 772 O O . ASN A 1 91 ? 13.875 13.280 15.559 1.00 83.44 91 ASN A O 1
ATOM 776 N N . VAL A 1 92 ? 13.300 13.951 13.489 1.00 78.56 92 VAL A N 1
ATOM 777 C CA . VAL A 1 92 ? 12.630 12.715 13.045 1.00 78.56 92 VAL A CA 1
ATOM 778 C C . VAL A 1 92 ? 13.512 11.465 13.215 1.00 78.56 92 VAL A C 1
ATOM 780 O O . VAL A 1 92 ? 13.004 10.372 13.463 1.00 78.56 92 VAL A O 1
ATOM 783 N N . ALA A 1 93 ? 14.841 11.618 13.210 1.00 69.88 93 ALA A N 1
ATOM 784 C CA . ALA A 1 93 ? 15.798 10.539 13.479 1.00 69.88 93 ALA A CA 1
ATOM 785 C C . ALA A 1 93 ? 15.561 9.814 14.823 1.00 69.88 93 ALA A C 1
ATOM 787 O O . ALA A 1 93 ? 15.869 8.629 14.954 1.00 69.88 93 ALA A O 1
ATOM 788 N N . GLN A 1 94 ? 14.973 10.489 15.816 1.00 68.75 94 GLN A N 1
ATOM 789 C CA . GLN A 1 94 ? 14.704 9.902 17.131 1.00 68.75 94 GLN A CA 1
ATOM 790 C C . GLN A 1 94 ? 13.578 8.848 17.125 1.00 68.75 94 GLN A C 1
ATOM 792 O O . GLN A 1 94 ? 13.448 8.092 18.086 1.00 68.75 94 GLN A O 1
ATOM 797 N N . ILE A 1 95 ? 12.807 8.735 16.034 1.00 67.00 95 ILE A N 1
ATOM 798 C CA . ILE A 1 95 ? 11.751 7.719 15.862 1.00 67.00 95 ILE A CA 1
ATOM 799 C C . ILE A 1 95 ? 12.348 6.308 15.643 1.00 67.00 95 ILE A C 1
ATOM 801 O O . ILE A 1 95 ? 11.637 5.305 15.664 1.00 67.00 95 ILE A O 1
ATOM 805 N N . GLY A 1 96 ? 13.674 6.192 15.502 1.00 58.62 96 GLY A N 1
ATOM 806 C CA . GLY A 1 96 ? 14.344 4.913 15.252 1.00 58.62 96 GLY A CA 1
ATOM 807 C C . GLY A 1 96 ? 14.303 4.508 13.780 1.00 58.62 96 GLY A C 1
ATOM 808 O O . GLY A 1 96 ? 14.286 3.319 13.465 1.00 58.62 96 GLY A O 1
ATOM 809 N N . LEU A 1 97 ? 14.275 5.501 12.889 1.00 59.97 97 LEU A N 1
ATOM 810 C CA . LEU A 1 97 ? 14.448 5.307 11.455 1.00 59.97 97 LEU A CA 1
ATOM 811 C C . LEU A 1 97 ? 15.869 4.820 11.182 1.00 59.97 97 LEU A C 1
ATOM 813 O O . LEU A 1 97 ? 16.847 5.456 11.575 1.00 59.97 97 LEU A O 1
ATOM 817 N N . ILE A 1 98 ? 15.975 3.693 10.493 1.00 57.41 98 ILE A N 1
ATOM 818 C CA . ILE A 1 98 ? 17.238 3.178 9.985 1.00 57.41 98 ILE A CA 1
ATOM 819 C C . ILE A 1 98 ? 17.363 3.623 8.536 1.00 57.41 98 ILE A C 1
ATOM 821 O O . ILE A 1 98 ? 16.521 3.295 7.702 1.00 57.41 98 ILE A O 1
ATOM 825 N N . THR A 1 99 ? 18.419 4.374 8.238 1.00 58.78 99 THR A N 1
ATOM 826 C CA . THR A 1 99 ? 18.762 4.738 6.863 1.00 58.78 99 THR A CA 1
ATOM 827 C C . THR A 1 99 ? 19.543 3.596 6.233 1.00 58.78 99 THR A C 1
ATOM 829 O O . THR A 1 99 ? 20.676 3.315 6.623 1.00 58.78 99 THR A O 1
ATOM 832 N N . LEU A 1 100 ? 18.934 2.945 5.252 1.00 54.19 100 LEU A N 1
ATOM 833 C CA . LEU A 1 100 ? 19.581 1.997 4.362 1.00 54.19 100 LEU A CA 1
ATOM 834 C C . LEU A 1 100 ? 20.068 2.788 3.155 1.00 54.19 100 LEU A C 1
ATOM 836 O O . LEU A 1 100 ? 19.289 3.189 2.291 1.00 54.19 100 LEU A O 1
ATOM 840 N N . LYS A 1 101 ? 21.364 3.087 3.150 1.00 53.56 101 LYS A N 1
ATOM 841 C CA . LYS A 1 101 ? 21.997 3.748 2.017 1.00 53.56 101 LYS A CA 1
ATOM 842 C C . LYS A 1 101 ? 22.284 2.697 0.949 1.00 53.56 101 LYS A C 1
ATOM 844 O O . LYS A 1 101 ? 23.110 1.815 1.182 1.00 53.56 101 LYS A O 1
ATOM 849 N N . ASN A 1 102 ? 21.602 2.809 -0.182 1.00 53.03 102 ASN A N 1
ATOM 850 C CA . ASN A 1 102 ? 21.975 2.151 -1.423 1.00 53.03 102 ASN A CA 1
ATOM 851 C C . ASN A 1 102 ? 22.840 3.115 -2.258 1.00 53.03 102 ASN A C 1
ATOM 853 O O . ASN A 1 102 ? 23.021 4.281 -1.893 1.00 53.03 102 ASN A O 1
ATOM 857 N N . SER A 1 103 ? 23.440 2.627 -3.338 1.00 53.59 103 SER A N 1
ATOM 858 C CA . SER A 1 103 ? 24.381 3.398 -4.157 1.00 53.59 103 SER A CA 1
ATOM 859 C C . SER A 1 103 ? 23.766 4.677 -4.760 1.00 53.59 103 SER A C 1
ATOM 861 O O . SER A 1 103 ? 24.451 5.695 -4.847 1.00 53.59 103 SER A O 1
ATOM 863 N N . ASP A 1 104 ? 22.480 4.656 -5.104 1.00 46.91 104 ASP A N 1
ATOM 864 C CA . ASP A 1 104 ? 21.691 5.721 -5.744 1.00 46.91 104 ASP A CA 1
ATOM 865 C C . ASP A 1 104 ? 20.644 6.374 -4.839 1.00 46.91 104 ASP A C 1
ATOM 867 O O . ASP A 1 104 ? 20.227 7.505 -5.098 1.00 46.91 104 ASP A O 1
ATOM 871 N N . GLU A 1 105 ? 20.224 5.695 -3.778 1.00 55.81 105 GLU A N 1
ATOM 872 C CA . GLU A 1 105 ? 19.116 6.139 -2.940 1.00 55.81 105 GLU A CA 1
ATOM 873 C C . GLU A 1 105 ? 19.367 5.938 -1.442 1.00 55.81 105 GLU A C 1
ATOM 875 O O . GLU A 1 105 ? 20.190 5.140 -0.987 1.00 55.81 105 GLU A O 1
ATOM 880 N N . MET A 1 106 ? 18.617 6.684 -0.637 1.00 59.59 106 MET A N 1
ATOM 881 C CA . MET A 1 106 ? 18.538 6.466 0.802 1.00 59.59 106 MET A CA 1
ATOM 882 C C . MET A 1 106 ? 17.112 6.055 1.137 1.00 59.59 106 MET A C 1
ATOM 884 O O . MET A 1 106 ? 16.201 6.878 1.092 1.00 59.59 106 MET A O 1
ATOM 888 N N . LYS A 1 107 ? 16.931 4.784 1.498 1.00 60.44 107 LYS A N 1
ATOM 889 C CA . LYS A 1 107 ? 15.653 4.260 1.983 1.00 60.44 107 LYS A CA 1
ATOM 890 C C . LYS A 1 107 ? 15.629 4.360 3.510 1.00 60.44 107 LYS A C 1
ATOM 892 O O . LYS A 1 107 ? 16.571 3.948 4.186 1.00 60.44 107 LYS A O 1
ATOM 897 N N . HIS A 1 108 ? 14.565 4.925 4.074 1.00 58.88 108 HIS A N 1
ATOM 898 C CA . HIS A 1 108 ? 14.383 5.030 5.524 1.00 58.88 108 HIS A CA 1
ATOM 899 C C . HIS A 1 108 ? 13.366 3.985 5.992 1.00 58.88 108 HIS A C 1
ATOM 901 O O . HIS A 1 108 ? 12.226 3.983 5.538 1.00 58.88 108 HIS A O 1
ATOM 907 N N . VAL A 1 109 ? 13.771 3.090 6.898 1.00 51.91 109 VAL A N 1
ATOM 908 C CA . VAL A 1 109 ? 12.954 1.950 7.347 1.00 51.91 109 VAL A CA 1
ATOM 909 C C . VAL A 1 109 ? 12.799 1.962 8.864 1.00 51.91 109 VAL A C 1
ATOM 911 O O . VAL A 1 109 ? 13.763 2.182 9.596 1.00 51.91 109 VAL A O 1
ATOM 914 N N . ILE A 1 110 ? 11.594 1.664 9.355 1.00 52.56 110 ILE A N 1
ATOM 915 C CA . ILE A 1 110 ? 11.350 1.345 10.767 1.00 52.56 110 ILE A CA 1
ATOM 916 C C . ILE A 1 110 ? 11.221 -0.171 10.876 1.00 52.56 110 ILE A C 1
ATOM 918 O O . ILE A 1 110 ? 10.207 -0.750 10.486 1.00 52.56 110 ILE A O 1
ATOM 922 N N . PHE A 1 111 ? 12.252 -0.837 11.396 1.00 47.12 111 PHE A N 1
ATOM 923 C CA . PHE A 1 111 ? 12.186 -2.285 11.568 1.00 47.12 111 PHE A CA 1
ATOM 924 C C . PHE A 1 111 ? 11.248 -2.656 12.724 1.00 47.12 111 PHE A C 1
ATOM 926 O O . PHE A 1 111 ? 11.343 -2.073 13.812 1.00 47.12 111 PHE A O 1
ATOM 933 N N . PRO A 1 112 ? 10.384 -3.673 12.557 1.00 45.91 112 PRO A N 1
ATOM 934 C CA . PRO A 1 112 ? 9.664 -4.244 13.682 1.00 45.91 112 PRO A CA 1
ATOM 935 C C . PRO A 1 112 ? 10.673 -4.789 14.705 1.00 45.91 112 PRO A C 1
ATOM 937 O O . PRO A 1 112 ? 11.595 -5.530 14.367 1.00 45.91 112 PRO A O 1
ATOM 940 N N . LYS A 1 113 ? 10.489 -4.455 15.990 1.00 42.00 113 LYS A N 1
ATOM 941 C CA . LYS A 1 113 ? 11.378 -4.901 17.089 1.00 42.00 113 LYS A CA 1
ATOM 942 C C . LYS A 1 113 ? 11.433 -6.427 17.265 1.00 42.00 113 LYS A C 1
ATOM 944 O O . LYS A 1 113 ? 12.274 -6.933 18.007 1.00 42.00 113 LYS A O 1
ATOM 949 N N . ILE A 1 114 ? 10.543 -7.172 16.612 1.00 47.56 114 ILE A N 1
ATOM 950 C CA . ILE A 1 114 ? 10.460 -8.628 16.687 1.00 47.56 114 ILE A CA 1
ATOM 951 C C . ILE A 1 114 ? 11.060 -9.206 15.403 1.00 47.56 114 ILE A C 1
ATOM 953 O O . ILE A 1 114 ? 10.498 -9.050 14.324 1.00 47.56 114 ILE A O 1
ATOM 957 N N . LYS A 1 115 ? 12.194 -9.913 15.518 1.00 44.12 115 LYS A N 1
ATOM 958 C CA . LYS A 1 115 ? 12.723 -10.742 14.421 1.00 44.12 115 LYS A CA 1
ATOM 959 C C . LYS A 1 115 ? 11.632 -11.717 13.966 1.00 44.12 115 LYS A C 1
ATOM 961 O O . LYS A 1 115 ? 11.156 -12.502 14.785 1.00 44.12 115 LYS A O 1
ATOM 966 N N . MET A 1 116 ? 11.305 -11.715 12.671 1.00 43.66 116 MET A N 1
ATOM 967 C CA . MET A 1 116 ? 10.243 -12.529 12.045 1.00 43.66 116 MET A CA 1
ATOM 968 C C . MET A 1 116 ? 10.299 -14.026 12.416 1.00 43.66 116 MET A C 1
ATOM 970 O O . MET A 1 116 ? 9.266 -14.670 12.554 1.00 43.66 116 MET A O 1
ATOM 974 N N . ARG A 1 117 ? 11.491 -14.566 12.719 1.00 43.91 117 ARG A N 1
ATOM 975 C CA . ARG A 1 117 ? 11.687 -15.941 13.226 1.00 43.91 117 ARG A CA 1
ATOM 976 C C . ARG A 1 117 ? 10.923 -16.275 14.517 1.00 43.91 117 ARG A C 1
ATOM 978 O O . ARG A 1 117 ? 10.657 -17.446 14.760 1.00 43.91 117 ARG A O 1
ATOM 985 N N . LYS A 1 118 ? 10.589 -15.290 15.361 1.00 43.06 118 LYS A N 1
ATOM 986 C CA . LYS A 1 118 ? 9.874 -15.518 16.632 1.00 43.06 118 LYS A CA 1
ATOM 987 C C . LYS A 1 118 ? 8.368 -15.754 16.467 1.00 43.06 118 LYS A C 1
ATOM 989 O O . LYS A 1 118 ? 7.741 -16.129 17.451 1.00 43.06 118 LYS A O 1
ATOM 994 N N . LEU A 1 119 ? 7.796 -15.553 15.275 1.00 47.78 119 LEU A N 1
ATOM 995 C CA . LEU A 1 119 ? 6.359 -15.751 15.049 1.00 47.78 119 LEU A CA 1
ATOM 996 C C . LEU A 1 119 ? 5.950 -17.218 14.832 1.00 47.78 119 LEU A C 1
ATOM 998 O O . LEU A 1 119 ? 4.759 -17.490 14.785 1.00 47.78 119 LEU A O 1
ATOM 1002 N N . GLY A 1 120 ? 6.893 -18.160 14.691 1.00 46.59 120 GLY A N 1
ATOM 1003 C CA . GLY A 1 120 ? 6.576 -19.588 14.517 1.00 46.59 120 GLY A CA 1
ATOM 1004 C C . GLY A 1 120 ? 5.860 -19.948 13.205 1.00 46.59 120 GLY A C 1
ATOM 1005 O O . GLY A 1 120 ? 5.538 -21.114 12.999 1.00 46.59 120 GLY A O 1
ATOM 1006 N N . ASN A 1 121 ? 5.643 -18.979 12.312 1.00 54.47 121 ASN A N 1
ATOM 1007 C CA . ASN A 1 121 ? 4.980 -19.174 11.027 1.00 54.47 121 ASN A CA 1
ATOM 1008 C C . ASN A 1 121 ? 6.008 -19.416 9.915 1.00 54.47 121 ASN A C 1
ATOM 1010 O O . ASN A 1 121 ? 7.050 -18.759 9.862 1.00 54.47 121 ASN A O 1
ATOM 1014 N N . ASN A 1 122 ? 5.696 -20.349 9.013 1.00 65.25 122 ASN A N 1
ATOM 1015 C CA . ASN A 1 122 ? 6.498 -20.636 7.828 1.00 65.25 122 ASN A CA 1
ATOM 1016 C C . ASN A 1 122 ? 6.236 -19.548 6.770 1.00 65.25 122 ASN A C 1
ATOM 1018 O O . ASN A 1 122 ? 5.288 -19.652 5.999 1.00 65.25 122 ASN A O 1
ATOM 1022 N N . VAL A 1 123 ? 7.020 -18.469 6.800 1.00 69.19 123 VAL A N 1
ATOM 1023 C CA . VAL A 1 123 ? 6.925 -17.353 5.846 1.00 69.19 123 VAL A CA 1
ATOM 1024 C C . VAL A 1 123 ? 7.950 -17.565 4.736 1.00 69.19 123 VAL A C 1
ATOM 1026 O O . VAL A 1 123 ? 9.141 -17.690 5.016 1.00 69.19 123 VAL A O 1
ATOM 1029 N N . THR A 1 124 ? 7.495 -17.586 3.485 1.00 80.44 124 THR A N 1
ATOM 1030 C CA . THR A 1 124 ? 8.349 -17.646 2.291 1.00 80.44 124 THR A CA 1
ATOM 1031 C C . THR A 1 124 ? 8.427 -16.272 1.641 1.00 80.44 124 THR A C 1
ATOM 1033 O O . THR A 1 124 ? 7.395 -15.674 1.345 1.00 80.44 124 THR A O 1
ATOM 1036 N N . PHE A 1 125 ? 9.642 -15.778 1.411 1.00 83.25 125 PHE A N 1
ATOM 1037 C CA . PHE A 1 125 ? 9.894 -14.509 0.732 1.00 83.25 125 PHE A CA 1
ATOM 1038 C C . PHE A 1 125 ? 10.637 -14.765 -0.581 1.00 83.25 125 PHE A C 1
ATOM 1040 O O . PHE A 1 125 ? 11.609 -15.524 -0.605 1.00 83.25 125 PHE A O 1
ATOM 1047 N N . TYR A 1 126 ? 10.191 -14.107 -1.649 1.00 86.81 126 TYR A N 1
ATOM 1048 C CA . TYR A 1 126 ? 10.826 -14.135 -2.962 1.00 86.81 126 TYR A CA 1
ATOM 1049 C C . TYR A 1 126 ? 11.100 -12.697 -3.399 1.00 86.81 126 TYR A C 1
ATOM 1051 O O . TYR A 1 126 ? 10.172 -11.896 -3.470 1.00 86.81 126 TYR A O 1
ATOM 1059 N N . GLY A 1 127 ? 12.364 -12.375 -3.667 1.00 87.88 127 GLY A N 1
ATOM 1060 C CA . GLY A 1 127 ? 12.772 -11.098 -4.254 1.00 87.88 127 GLY A CA 1
ATOM 1061 C C . GLY A 1 127 ? 13.198 -11.300 -5.703 1.00 87.88 127 GLY A C 1
ATOM 1062 O O . GLY A 1 127 ? 13.833 -12.307 -6.009 1.00 87.88 127 GLY A O 1
ATOM 1063 N N . ALA A 1 128 ? 12.864 -10.368 -6.589 1.00 88.81 128 ALA A N 1
ATOM 1064 C CA . ALA A 1 128 ? 13.314 -10.390 -7.976 1.00 88.81 128 ALA A CA 1
ATOM 1065 C C . ALA A 1 128 ? 13.721 -8.983 -8.406 1.00 88.81 128 ALA A C 1
ATOM 1067 O O . ALA A 1 128 ? 12.931 -8.055 -8.260 1.00 88.81 128 ALA A O 1
ATOM 1068 N N . ASP A 1 129 ? 14.954 -8.834 -8.881 1.00 86.12 129 ASP A N 1
ATOM 1069 C CA . ASP A 1 129 ? 15.507 -7.553 -9.315 1.00 86.12 129 ASP A CA 1
ATOM 1070 C C . ASP A 1 129 ? 16.695 -7.802 -10.273 1.00 86.12 129 ASP A C 1
ATOM 1072 O O . ASP A 1 129 ? 17.420 -8.781 -10.099 1.00 86.12 129 ASP A O 1
ATOM 1076 N N . PRO A 1 130 ? 16.913 -6.987 -11.320 1.00 81.94 130 PRO A N 1
ATOM 1077 C CA . PRO A 1 130 ? 17.993 -7.217 -12.285 1.00 81.94 130 PRO A CA 1
ATOM 1078 C C . PRO A 1 130 ? 19.410 -6.907 -11.756 1.00 81.94 130 PRO A C 1
ATOM 1080 O O . PRO A 1 130 ? 20.393 -7.298 -12.393 1.00 81.94 130 PRO A O 1
ATOM 1083 N N . VAL A 1 131 ? 19.555 -6.198 -10.631 1.00 77.12 131 VAL A N 1
ATOM 1084 C CA . VAL A 1 131 ? 20.837 -5.767 -10.050 1.00 77.12 131 VAL A CA 1
ATOM 1085 C C . VAL A 1 131 ? 21.351 -6.797 -9.045 1.00 77.12 131 VAL A C 1
ATOM 1087 O O . VAL A 1 131 ? 21.012 -6.798 -7.867 1.00 77.12 131 VAL A O 1
ATOM 1090 N N . SER A 1 132 ? 22.256 -7.664 -9.493 1.00 68.94 132 SER A N 1
ATOM 1091 C CA . SER A 1 132 ? 22.533 -8.915 -8.785 1.00 68.94 132 SER A CA 1
ATOM 1092 C C . SER A 1 132 ? 23.391 -8.830 -7.518 1.00 68.94 132 SER A C 1
ATOM 1094 O O . SER A 1 132 ? 23.280 -9.721 -6.695 1.00 68.94 132 SER A O 1
ATOM 1096 N N . MET A 1 133 ? 24.295 -7.861 -7.330 1.00 69.31 133 MET A N 1
ATOM 1097 C CA . MET A 1 133 ? 25.341 -8.027 -6.295 1.00 69.31 133 MET A CA 1
ATOM 1098 C C . MET A 1 133 ? 24.958 -7.496 -4.903 1.00 69.31 133 MET A C 1
ATOM 1100 O O . MET A 1 133 ? 25.217 -8.154 -3.897 1.00 69.31 133 MET A O 1
ATOM 1104 N N . ILE A 1 134 ? 24.351 -6.310 -4.823 1.00 73.81 134 ILE A N 1
ATOM 1105 C CA . ILE A 1 134 ? 23.970 -5.697 -3.538 1.00 73.81 134 ILE A CA 1
ATOM 1106 C C . ILE A 1 134 ? 22.617 -6.243 -3.071 1.00 73.81 134 ILE A C 1
ATOM 1108 O O . ILE A 1 134 ? 22.483 -6.656 -1.918 1.00 73.81 134 ILE A O 1
ATOM 1112 N N . ASN A 1 135 ? 21.640 -6.299 -3.980 1.00 75.56 135 ASN A N 1
ATOM 1113 C CA . ASN A 1 135 ? 20.280 -6.728 -3.665 1.00 75.56 135 ASN A CA 1
ATOM 1114 C C . ASN A 1 135 ? 20.223 -8.208 -3.269 1.00 75.56 135 ASN A C 1
ATOM 1116 O O . ASN A 1 135 ? 19.551 -8.536 -2.293 1.00 75.56 135 ASN A O 1
ATOM 1120 N N . ASP A 1 136 ? 20.994 -9.083 -3.923 1.00 78.31 136 ASP A N 1
ATOM 1121 C CA . ASP A 1 136 ? 21.085 -10.497 -3.532 1.00 78.31 136 ASP A CA 1
ATOM 1122 C C . ASP A 1 136 ? 21.542 -10.653 -2.078 1.00 78.31 136 ASP A C 1
ATOM 1124 O O . ASP A 1 136 ? 20.871 -11.294 -1.272 1.00 78.31 136 ASP A O 1
ATOM 1128 N N . ASN A 1 137 ? 22.626 -9.972 -1.691 1.00 75.75 137 ASN A N 1
ATOM 1129 C CA . ASN A 1 137 ? 23.153 -10.064 -0.330 1.00 75.75 137 ASN A CA 1
ATOM 1130 C C . ASN A 1 137 ? 22.155 -9.563 0.732 1.00 75.75 137 ASN A C 1
ATOM 1132 O O . ASN A 1 137 ? 22.194 -10.011 1.877 1.00 75.75 137 ASN A O 1
ATOM 1136 N N . LEU A 1 138 ? 21.253 -8.643 0.382 1.00 75.81 138 LEU A N 1
ATOM 1137 C CA . LEU A 1 138 ? 20.213 -8.151 1.288 1.00 75.81 138 LEU A CA 1
ATOM 1138 C C . LEU A 1 138 ? 19.012 -9.103 1.348 1.00 75.81 138 LEU A C 1
ATOM 1140 O O . LEU A 1 138 ? 18.628 -9.549 2.432 1.00 75.81 138 LEU A O 1
ATOM 1144 N N . TYR A 1 139 ? 18.422 -9.436 0.201 1.00 75.75 139 TYR A N 1
ATOM 1145 C CA . TYR A 1 139 ? 17.171 -10.194 0.135 1.00 75.75 139 TYR A CA 1
ATOM 1146 C C . TYR A 1 139 ? 17.358 -11.684 0.430 1.00 75.75 139 TYR A C 1
ATOM 1148 O O . TYR A 1 139 ? 16.483 -12.294 1.052 1.00 75.75 139 TYR A O 1
ATOM 1156 N N . SER A 1 140 ? 18.522 -12.258 0.111 1.00 77.50 140 SER A N 1
ATOM 1157 C CA . SER A 1 140 ? 18.840 -13.652 0.442 1.00 77.50 140 SER A CA 1
ATOM 1158 C C . SER A 1 140 ? 18.970 -13.909 1.954 1.00 77.50 140 SER A C 1
ATOM 1160 O O . SER A 1 140 ? 18.969 -15.057 2.396 1.0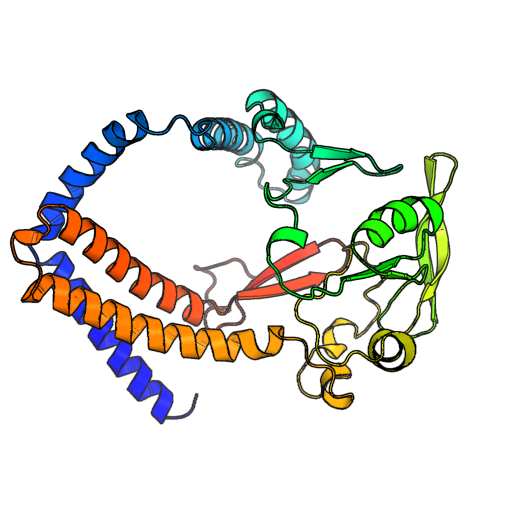0 77.50 140 SER A O 1
ATOM 1162 N N . GLN A 1 141 ? 19.008 -12.861 2.791 1.00 75.56 141 GLN A N 1
ATOM 1163 C CA . GLN A 1 141 ? 18.941 -13.002 4.256 1.00 75.56 141 GLN A CA 1
ATOM 1164 C C . GLN A 1 141 ? 17.536 -13.341 4.765 1.00 75.56 141 GLN A C 1
ATOM 1166 O O . GLN A 1 141 ? 17.393 -13.879 5.868 1.00 75.56 141 GLN A O 1
ATOM 1171 N N . ILE A 1 142 ? 16.502 -12.989 3.997 1.00 71.38 142 ILE A N 1
ATOM 1172 C CA . ILE A 1 142 ? 15.095 -13.124 4.391 1.00 71.38 142 ILE A CA 1
ATOM 1173 C C . ILE A 1 142 ? 14.297 -14.063 3.479 1.00 71.38 142 ILE A C 1
ATOM 1175 O O . ILE A 1 142 ? 13.201 -14.461 3.868 1.00 71.38 142 ILE A O 1
ATOM 1179 N N . GLY A 1 143 ? 14.839 -14.463 2.322 1.00 80.75 143 GLY A N 1
ATOM 1180 C CA . GLY A 1 143 ? 14.188 -15.381 1.387 1.00 80.75 143 GLY A CA 1
ATOM 1181 C C . GLY A 1 143 ? 15.065 -15.792 0.205 1.00 80.75 143 GLY A C 1
ATOM 1182 O O . GLY A 1 143 ? 16.282 -15.872 0.331 1.00 80.75 143 GLY A O 1
ATOM 1183 N N . THR A 1 144 ? 14.445 -16.089 -0.938 1.00 87.12 144 THR A N 1
ATOM 1184 C CA . THR A 1 144 ? 15.140 -16.451 -2.184 1.00 87.12 144 THR A CA 1
ATOM 1185 C C . THR A 1 144 ? 15.138 -15.271 -3.145 1.00 87.12 144 THR A C 1
ATOM 1187 O O . THR A 1 144 ? 14.082 -14.707 -3.427 1.00 87.12 144 THR A O 1
ATOM 1190 N N . TYR A 1 145 ? 16.310 -14.915 -3.661 1.00 88.75 145 TYR A N 1
ATOM 1191 C CA . TYR A 1 145 ? 16.476 -13.819 -4.605 1.00 88.75 145 TYR A CA 1
ATOM 1192 C C . TYR A 1 145 ? 16.690 -14.329 -6.038 1.00 88.75 145 TYR A C 1
ATOM 1194 O O . TYR A 1 145 ? 17.415 -15.300 -6.263 1.00 88.75 145 TYR A O 1
ATOM 1202 N N . PHE A 1 146 ? 16.063 -13.666 -7.007 1.00 90.56 146 PHE A N 1
ATOM 1203 C CA . PHE A 1 146 ? 16.190 -13.939 -8.433 1.00 90.56 146 PHE A CA 1
ATOM 1204 C C . PHE A 1 146 ? 16.769 -12.708 -9.141 1.00 90.56 146 PHE A C 1
ATOM 1206 O O . PHE A 1 146 ? 16.130 -11.657 -9.124 1.00 90.56 146 PHE A O 1
ATOM 1213 N N . PRO A 1 147 ? 17.929 -12.818 -9.814 1.00 88.94 147 PRO A N 1
ATOM 1214 C CA . PRO A 1 147 ? 18.539 -11.711 -10.546 1.00 88.94 147 PRO A CA 1
ATOM 1215 C C . PRO A 1 147 ? 17.843 -11.495 -11.908 1.00 88.94 147 PRO A C 1
ATOM 1217 O O . PRO A 1 147 ? 18.461 -11.612 -12.967 1.00 88.94 147 PRO A O 1
ATOM 1220 N N . LEU A 1 148 ? 16.523 -11.298 -11.892 1.00 88.94 148 LEU A N 1
ATOM 1221 C CA . LEU A 1 148 ? 15.648 -11.210 -13.060 1.00 88.94 148 LEU A CA 1
ATOM 1222 C C . LEU A 1 148 ? 14.739 -9.990 -12.918 1.00 88.94 148 LEU A C 1
ATOM 1224 O O . LEU A 1 148 ? 14.138 -9.794 -11.865 1.00 88.94 148 LEU A O 1
ATOM 1228 N N . ALA A 1 149 ? 14.572 -9.221 -13.993 1.00 87.62 149 ALA A N 1
ATOM 1229 C CA . ALA A 1 149 ? 13.509 -8.226 -14.048 1.00 87.62 149 ALA A CA 1
ATOM 1230 C C . ALA A 1 149 ? 12.182 -8.905 -14.388 1.00 87.62 149 ALA A C 1
ATOM 1232 O O . ALA A 1 149 ? 12.106 -9.709 -15.321 1.00 87.62 149 ALA A O 1
ATOM 1233 N N . ILE A 1 150 ? 11.134 -8.573 -13.643 1.00 89.44 150 ILE A N 1
ATOM 1234 C CA . ILE A 1 150 ? 9.785 -9.098 -13.858 1.00 89.44 150 ILE A CA 1
ATOM 1235 C C . ILE A 1 150 ? 8.938 -7.999 -14.497 1.00 89.44 150 ILE A C 1
ATOM 1237 O O . ILE A 1 150 ? 9.038 -6.836 -14.120 1.00 89.44 150 ILE A O 1
ATOM 1241 N N . GLY A 1 151 ? 8.135 -8.345 -15.499 1.00 86.31 151 GLY A N 1
ATOM 1242 C CA . GLY A 1 151 ? 7.289 -7.379 -16.201 1.00 86.31 151 GLY A CA 1
ATOM 1243 C C . GLY A 1 151 ? 5.995 -7.990 -16.722 1.00 86.31 151 GLY A C 1
ATOM 1244 O O . GLY A 1 151 ? 5.734 -9.184 -16.544 1.00 86.31 151 GLY A O 1
ATOM 1245 N N . SER A 1 152 ? 5.179 -7.165 -17.387 1.00 83.94 152 SER A N 1
ATOM 1246 C CA . SER A 1 152 ? 3.886 -7.602 -17.941 1.00 83.94 152 SER A CA 1
ATOM 1247 C C . SER A 1 152 ? 4.024 -8.715 -18.973 1.00 83.94 152 SER A C 1
ATOM 1249 O O . SER A 1 152 ? 3.167 -9.589 -19.036 1.00 83.94 152 SER A O 1
ATOM 1251 N N . ASN A 1 153 ? 5.089 -8.676 -19.774 1.00 85.62 153 ASN A N 1
ATOM 1252 C CA . ASN A 1 153 ? 5.369 -9.623 -20.843 1.00 85.62 153 ASN A CA 1
ATOM 1253 C C . ASN A 1 153 ? 6.870 -9.915 -20.907 1.00 85.62 153 ASN A C 1
ATOM 1255 O O . ASN A 1 153 ? 7.698 -9.062 -20.578 1.00 85.62 153 ASN A O 1
ATOM 1259 N N . SER A 1 154 ? 7.224 -11.102 -21.399 1.00 88.69 154 SER A N 1
ATOM 1260 C CA . SER A 1 154 ? 8.617 -11.421 -21.705 1.00 88.69 154 SER A CA 1
ATOM 1261 C C . SER A 1 154 ? 9.105 -10.576 -22.878 1.00 88.69 154 SER A C 1
ATOM 1263 O O . SER A 1 154 ? 8.470 -10.545 -23.934 1.00 88.69 154 SER A O 1
ATOM 1265 N N . GLY A 1 155 ? 10.250 -9.920 -22.726 1.00 84.81 155 GLY A N 1
ATOM 1266 C CA . GLY A 1 155 ? 10.780 -9.045 -23.766 1.00 84.81 155 GLY A CA 1
ATOM 1267 C C . GLY A 1 155 ? 12.022 -8.286 -23.333 1.00 84.81 155 GLY A C 1
ATOM 1268 O O . GLY A 1 155 ? 12.523 -8.464 -22.226 1.00 84.81 155 GLY A O 1
ATOM 1269 N N . ILE A 1 156 ? 12.527 -7.440 -24.227 1.00 82.31 156 ILE A N 1
ATOM 1270 C CA . ILE A 1 156 ? 13.627 -6.521 -23.932 1.00 82.31 156 ILE A CA 1
ATOM 1271 C C . ILE A 1 156 ? 13.046 -5.115 -23.887 1.00 82.31 156 ILE A C 1
ATOM 1273 O O . ILE A 1 156 ? 12.515 -4.640 -24.892 1.00 82.31 156 ILE A O 1
ATOM 1277 N N . SER A 1 157 ? 13.174 -4.444 -22.749 1.00 75.94 157 SER A N 1
ATOM 1278 C CA . SER A 1 15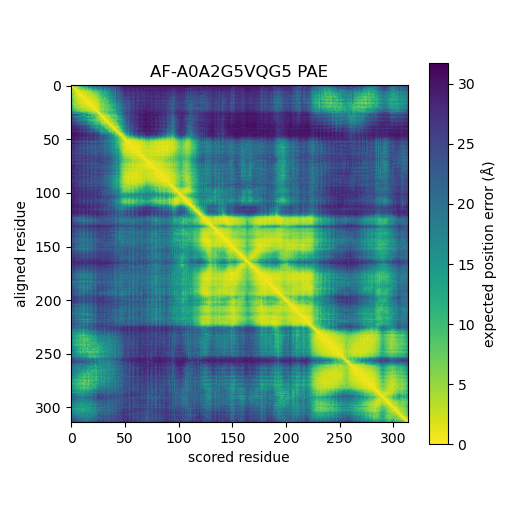7 ? 12.840 -3.027 -22.610 1.00 75.94 157 SER A CA 1
ATOM 1279 C C . SER A 1 157 ? 14.063 -2.260 -22.107 1.00 75.94 157 SER A C 1
ATOM 1281 O O . SER A 1 157 ? 15.044 -2.833 -21.620 1.00 75.94 157 SER A O 1
ATOM 1283 N N . LYS A 1 158 ? 14.057 -0.942 -22.313 1.00 74.44 158 LYS A N 1
ATOM 1284 C CA . LYS A 1 158 ? 15.090 -0.066 -21.762 1.00 74.44 158 LYS A CA 1
ATOM 1285 C C . LYS A 1 158 ? 14.647 0.370 -20.375 1.00 74.44 158 LYS A C 1
ATOM 1287 O O . LYS A 1 158 ? 13.594 0.984 -20.254 1.00 74.44 158 LYS A O 1
ATOM 1292 N N . ALA A 1 159 ? 15.482 0.114 -19.381 1.00 72.31 159 ALA A N 1
ATOM 1293 C CA . ALA A 1 159 ? 15.310 0.618 -18.028 1.00 72.31 159 ALA A CA 1
ATOM 1294 C C . ALA A 1 159 ? 16.520 1.471 -17.643 1.00 72.31 159 ALA A C 1
ATOM 1296 O O . ALA A 1 159 ? 17.624 1.283 -18.167 1.00 72.31 159 ALA A O 1
ATOM 1297 N N . MET A 1 160 ? 16.310 2.433 -16.752 1.00 70.44 160 MET A N 1
ATOM 1298 C CA .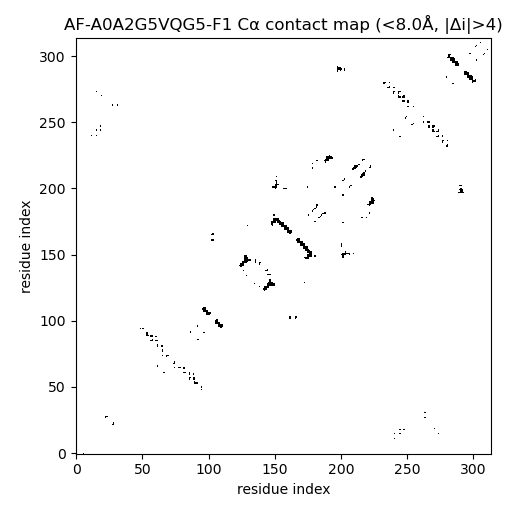 MET A 1 160 ? 17.390 3.253 -16.217 1.00 70.44 160 MET A CA 1
ATOM 1299 C C . MET A 1 160 ? 18.035 2.489 -15.069 1.00 70.44 160 MET A C 1
ATOM 1301 O O . MET A 1 160 ? 17.403 2.279 -14.048 1.00 70.44 160 MET A O 1
ATOM 1305 N N . VAL A 1 161 ? 19.283 2.059 -15.245 1.00 72.44 161 VAL A N 1
ATOM 1306 C CA . VAL A 1 161 ? 20.013 1.301 -14.221 1.00 72.44 161 VAL A CA 1
ATOM 1307 C C . VAL A 1 161 ? 21.171 2.135 -13.724 1.00 72.44 161 VAL A C 1
ATOM 1309 O O . VAL A 1 161 ? 21.878 2.757 -14.525 1.00 72.44 161 VAL A O 1
ATOM 1312 N N . MET A 1 162 ? 21.395 2.114 -12.414 1.00 66.94 162 MET A N 1
ATOM 1313 C CA . MET A 1 162 ? 22.578 2.724 -11.837 1.00 66.94 162 MET A CA 1
ATOM 1314 C C . MET A 1 162 ? 23.846 1.978 -12.285 1.00 66.94 162 MET A C 1
ATOM 1316 O O . MET A 1 162 ? 23.993 0.770 -12.095 1.00 66.94 162 MET A O 1
ATOM 1320 N N . VAL A 1 163 ? 24.763 2.705 -12.913 1.00 71.25 163 VAL A N 1
ATOM 1321 C CA . VAL A 1 163 ? 26.076 2.218 -13.347 1.00 71.25 163 VAL A CA 1
ATOM 1322 C C . VAL A 1 163 ? 27.084 2.415 -12.213 1.00 71.25 163 VAL A C 1
ATOM 1324 O O . VAL A 1 163 ? 26.944 3.340 -11.413 1.00 71.25 163 VAL A O 1
ATOM 1327 N N . GLU A 1 164 ? 28.119 1.574 -12.165 1.00 65.44 164 GLU A N 1
ATOM 1328 C CA . GLU A 1 164 ? 29.167 1.579 -11.127 1.00 65.44 164 GLU A CA 1
ATOM 1329 C C . GLU A 1 164 ? 29.823 2.958 -10.907 1.00 65.44 164 GLU A C 1
ATOM 1331 O O . GLU A 1 164 ? 30.209 3.278 -9.785 1.00 65.44 164 GLU A O 1
ATOM 1336 N N . ASP A 1 165 ? 29.863 3.807 -11.939 1.00 65.94 165 ASP A N 1
ATOM 1337 C CA . ASP A 1 165 ? 30.436 5.161 -11.895 1.00 65.94 165 ASP A CA 1
ATOM 1338 C C . ASP A 1 165 ? 29.516 6.228 -11.257 1.00 65.94 165 ASP A C 1
ATOM 1340 O O . ASP A 1 165 ? 29.857 7.412 -11.236 1.00 65.94 165 ASP A O 1
ATOM 1344 N N . GLY A 1 166 ? 28.353 5.843 -10.716 1.00 59.75 166 GLY A N 1
ATOM 1345 C CA . GLY A 1 166 ? 27.513 6.732 -9.904 1.00 59.75 166 GLY A CA 1
ATOM 1346 C C . GLY A 1 166 ? 26.424 7.506 -10.660 1.00 59.75 166 GLY A C 1
ATOM 1347 O O . GLY A 1 166 ? 26.017 8.577 -10.213 1.00 59.75 166 GLY A O 1
ATOM 1348 N N . GLY A 1 167 ? 25.934 6.990 -11.790 1.00 67.94 167 GLY A N 1
ATOM 1349 C CA . GLY A 1 167 ? 24.863 7.619 -12.576 1.00 67.94 167 GLY A CA 1
ATOM 1350 C C . GLY A 1 167 ? 23.912 6.605 -13.204 1.00 67.94 167 GLY A C 1
ATOM 1351 O O . GLY A 1 167 ? 24.234 5.425 -13.289 1.00 67.94 167 GLY A O 1
ATOM 1352 N N . TYR A 1 168 ? 22.743 7.057 -13.661 1.00 69.88 168 TYR A N 1
ATOM 1353 C CA . TYR A 1 168 ? 21.785 6.197 -14.356 1.00 69.88 168 TYR A CA 1
ATOM 1354 C C . TYR A 1 168 ? 22.064 6.173 -15.855 1.00 69.88 168 TYR A C 1
ATOM 1356 O O . TYR A 1 168 ? 22.139 7.224 -16.496 1.00 69.88 168 TYR A O 1
ATOM 1364 N N . ALA A 1 169 ? 22.159 4.977 -16.427 1.00 74.06 169 ALA A N 1
ATOM 1365 C CA . ALA A 1 169 ? 22.243 4.797 -17.868 1.00 74.06 169 ALA A CA 1
ATOM 1366 C C . ALA A 1 169 ? 21.115 3.889 -18.369 1.00 74.06 169 ALA A C 1
ATOM 1368 O O . ALA A 1 169 ? 20.753 2.919 -17.695 1.00 74.06 169 ALA A O 1
ATOM 1369 N N . PRO A 1 170 ? 20.576 4.157 -19.572 1.00 74.38 170 PRO A N 1
ATOM 1370 C CA . PRO A 1 170 ? 19.601 3.276 -20.186 1.00 74.38 170 PRO A CA 1
ATOM 1371 C C . PRO A 1 170 ? 20.272 1.946 -20.528 1.00 74.38 170 PRO A C 1
ATOM 1373 O O . PRO A 1 170 ? 21.125 1.869 -21.417 1.00 74.38 170 PRO A O 1
ATOM 1376 N N . LYS A 1 171 ? 19.864 0.881 -19.844 1.00 78.06 171 LYS A N 1
ATOM 1377 C CA . LYS A 1 171 ? 20.312 -0.485 -20.094 1.00 78.06 171 LYS A CA 1
ATOM 1378 C C . LYS A 1 171 ? 19.153 -1.286 -20.666 1.00 78.06 171 LYS A C 1
ATOM 1380 O O . LYS A 1 171 ? 18.010 -1.147 -20.241 1.00 78.06 171 LYS A O 1
ATOM 1385 N N . SER A 1 172 ? 19.443 -2.110 -21.667 1.00 81.62 172 SER A N 1
ATOM 1386 C CA . SER A 1 172 ? 18.459 -3.072 -22.167 1.00 81.62 172 SER A CA 1
ATOM 1387 C C . SER A 1 172 ? 18.378 -4.223 -21.174 1.00 81.62 172 SER A C 1
ATOM 1389 O O . SER A 1 172 ? 19.369 -4.930 -20.983 1.00 81.62 172 SER A O 1
ATOM 1391 N N . ILE A 1 173 ? 17.229 -4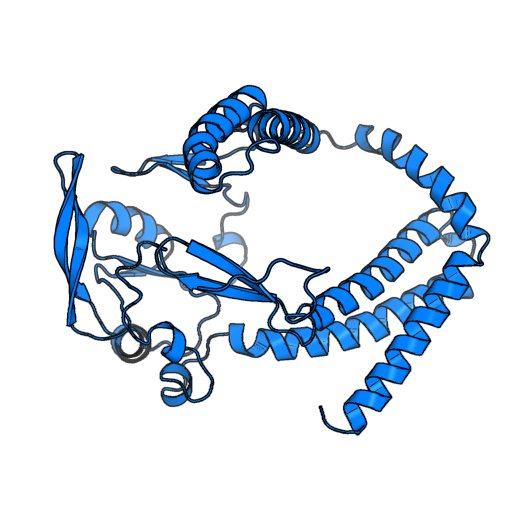.373 -20.524 1.00 81.06 173 ILE A N 1
ATOM 1392 C CA . ILE A 1 173 ? 16.971 -5.433 -19.557 1.00 81.06 173 ILE A CA 1
ATOM 1393 C C . ILE A 1 173 ? 16.012 -6.436 -20.183 1.00 81.06 173 ILE A C 1
ATOM 1395 O O . ILE A 1 173 ? 15.066 -6.074 -20.884 1.00 81.06 173 ILE A O 1
ATOM 1399 N N . VAL A 1 174 ? 16.286 -7.715 -19.947 1.00 85.88 174 VAL A N 1
ATOM 1400 C CA . VAL A 1 174 ? 15.370 -8.795 -20.300 1.00 85.88 174 VAL A CA 1
ATOM 1401 C C . VAL A 1 174 ? 14.355 -8.929 -19.172 1.00 85.88 174 VAL A C 1
ATOM 1403 O O . VAL A 1 174 ? 14.721 -9.292 -18.055 1.00 85.88 174 VAL A O 1
ATOM 1406 N N . HIS A 1 175 ? 13.094 -8.646 -19.477 1.00 87.88 175 HIS A N 1
ATOM 1407 C CA . HIS A 1 175 ? 11.981 -8.885 -18.573 1.00 87.88 175 HIS A CA 1
ATOM 1408 C C . HIS A 1 175 ? 11.447 -10.298 -18.776 1.00 87.88 175 HIS A C 1
ATOM 1410 O O . HIS A 1 175 ? 11.304 -10.774 -19.907 1.00 87.88 175 HIS A O 1
ATOM 1416 N N . VAL A 1 176 ? 11.141 -10.957 -17.666 1.00 91.00 176 VAL A N 1
ATOM 1417 C CA . VAL A 1 176 ? 10.416 -12.222 -17.621 1.00 91.00 176 VAL A CA 1
ATOM 1418 C C . VAL A 1 176 ? 8.958 -11.923 -17.311 1.00 91.00 176 VAL A C 1
ATOM 1420 O O . VAL A 1 176 ? 8.644 -11.160 -16.397 1.00 91.00 176 VAL A O 1
ATOM 1423 N N . ASP A 1 177 ? 8.069 -12.547 -18.074 1.00 90.88 177 ASP A N 1
ATOM 1424 C CA . ASP A 1 177 ? 6.635 -12.488 -17.840 1.00 90.88 177 ASP A CA 1
ATOM 1425 C C . ASP A 1 177 ? 6.265 -12.905 -16.408 1.00 90.88 177 ASP A C 1
ATOM 1427 O O . ASP A 1 177 ? 6.636 -13.983 -15.934 1.00 90.88 177 ASP A O 1
ATOM 1431 N N . ILE A 1 178 ? 5.489 -12.061 -15.734 1.00 90.44 178 ILE A N 1
ATOM 1432 C CA . ILE A 1 178 ? 5.072 -12.269 -14.346 1.00 90.44 178 ILE A CA 1
ATOM 1433 C C . ILE A 1 178 ? 4.296 -13.581 -14.128 1.00 90.44 178 ILE A C 1
ATOM 1435 O O . ILE A 1 178 ? 4.507 -14.256 -13.120 1.00 90.44 178 ILE A O 1
ATOM 1439 N N . VAL A 1 179 ? 3.442 -14.002 -15.069 1.00 91.19 179 VAL A N 1
ATOM 1440 C CA . VAL A 1 179 ? 2.696 -15.268 -14.943 1.00 91.19 179 VAL A CA 1
ATOM 1441 C C . VAL A 1 179 ? 3.650 -16.452 -15.050 1.00 91.19 179 VAL A C 1
ATOM 1443 O O . VAL A 1 179 ? 3.559 -17.391 -14.258 1.00 91.19 179 VAL A O 1
ATOM 1446 N N . TYR A 1 180 ? 4.591 -16.398 -15.996 1.00 92.75 180 TYR A N 1
ATOM 1447 C CA . TYR A 1 180 ? 5.634 -17.412 -16.130 1.00 92.75 180 TYR A CA 1
ATOM 1448 C C . TYR A 1 180 ? 6.505 -17.492 -14.870 1.00 92.75 180 TYR A C 1
ATOM 1450 O O . TYR A 1 180 ? 6.803 -18.586 -14.393 1.00 92.75 180 TYR A O 1
ATOM 1458 N N . PHE A 1 181 ? 6.874 -16.351 -14.287 1.00 93.38 181 PHE A N 1
ATOM 1459 C CA . PHE A 1 181 ? 7.659 -16.315 -13.057 1.00 93.38 181 PHE A CA 1
ATOM 1460 C C . PHE A 1 181 ? 6.959 -17.056 -11.908 1.00 93.38 181 PHE A C 1
ATOM 1462 O O . PHE A 1 181 ? 7.528 -17.991 -11.344 1.00 93.38 181 PHE A O 1
ATOM 1469 N N . PHE A 1 182 ? 5.698 -16.737 -11.613 1.00 92.06 182 PHE A N 1
ATOM 1470 C CA . PHE A 1 182 ? 4.977 -17.406 -10.526 1.00 92.06 182 PHE A CA 1
ATOM 1471 C C . PHE A 1 182 ? 4.676 -18.879 -10.817 1.00 92.06 182 PHE A C 1
ATOM 1473 O O . PHE A 1 182 ? 4.913 -19.741 -9.969 1.00 92.06 182 PHE A O 1
ATOM 1480 N N . LYS A 1 183 ? 4.203 -19.198 -12.024 1.00 91.19 183 LYS A N 1
ATOM 1481 C CA . LYS A 1 183 ? 3.734 -20.548 -12.358 1.00 91.19 183 LYS A CA 1
ATOM 1482 C C . LYS A 1 183 ? 4.871 -21.521 -12.655 1.00 91.19 183 LYS A C 1
ATOM 1484 O O . LYS A 1 183 ? 4.832 -22.662 -12.206 1.00 91.19 183 LYS A O 1
ATOM 1489 N N . ASN A 1 184 ? 5.868 -21.087 -13.422 1.00 91.88 184 ASN A N 1
ATOM 1490 C CA . ASN A 1 184 ? 6.914 -21.963 -13.945 1.00 91.88 184 ASN A CA 1
ATOM 1491 C C . ASN A 1 184 ? 8.208 -21.889 -13.136 1.00 91.88 184 ASN A C 1
ATOM 1493 O O . ASN A 1 184 ? 8.872 -22.914 -13.001 1.00 91.88 184 ASN A O 1
ATOM 1497 N N . LEU A 1 185 ? 8.577 -20.711 -12.619 1.00 92.00 185 LEU A N 1
ATOM 1498 C CA . LEU A 1 185 ? 9.821 -20.557 -11.856 1.00 92.00 185 LEU A CA 1
ATOM 1499 C C . LEU A 1 185 ? 9.609 -20.785 -10.358 1.00 92.00 185 LEU A C 1
ATOM 1501 O O . LEU A 1 185 ? 10.363 -21.542 -9.753 1.00 92.00 185 LEU A O 1
ATOM 1505 N N . LEU A 1 186 ? 8.578 -20.177 -9.767 1.00 91.62 186 LEU A N 1
ATOM 1506 C CA . LEU A 1 186 ? 8.288 -20.335 -8.339 1.00 91.62 186 LEU A CA 1
ATOM 1507 C C . LEU A 1 186 ? 7.395 -21.542 -8.032 1.00 91.62 186 LEU A C 1
ATOM 1509 O O . LEU A 1 186 ? 7.481 -22.094 -6.938 1.00 91.62 186 LEU A O 1
ATOM 1513 N N . ASN A 1 187 ? 6.551 -21.955 -8.983 1.00 91.88 187 ASN A N 1
ATOM 1514 C CA . ASN A 1 187 ? 5.474 -22.924 -8.762 1.00 91.88 187 ASN A CA 1
ATOM 1515 C C . ASN A 1 187 ? 4.566 -22.516 -7.582 1.00 91.88 187 ASN A C 1
ATOM 1517 O O . ASN A 1 187 ? 4.203 -23.327 -6.727 1.00 91.88 187 ASN A O 1
ATOM 1521 N N . VAL A 1 188 ? 4.230 -21.223 -7.529 1.00 87.31 188 VAL A N 1
ATOM 1522 C CA . VAL A 1 188 ? 3.386 -20.603 -6.504 1.00 87.31 188 VAL A CA 1
ATOM 1523 C C . VAL A 1 188 ? 2.142 -20.037 -7.170 1.00 87.31 188 VAL A C 1
ATOM 1525 O O . VAL A 1 188 ? 2.226 -19.254 -8.111 1.00 87.31 188 VAL A O 1
ATOM 1528 N N . THR A 1 189 ? 0.979 -20.417 -6.651 1.00 86.00 189 THR A N 1
ATOM 1529 C CA . THR A 1 189 ? -0.325 -19.938 -7.130 1.00 86.00 189 THR A CA 1
ATOM 1530 C C . THR A 1 189 ? -1.060 -19.077 -6.113 1.00 86.00 189 THR A C 1
ATOM 1532 O O . THR A 1 189 ? -2.060 -18.466 -6.455 1.00 86.00 189 THR A O 1
ATOM 1535 N N . LYS A 1 190 ? -0.587 -19.013 -4.865 1.00 82.19 190 LYS A N 1
ATOM 1536 C CA . LYS A 1 190 ? -1.197 -18.208 -3.803 1.00 82.19 190 LYS A CA 1
ATOM 1537 C C . LYS A 1 190 ? -0.201 -17.188 -3.298 1.00 82.19 190 LYS A C 1
ATOM 1539 O O . LYS A 1 190 ? 0.883 -17.565 -2.857 1.00 82.19 190 LYS A O 1
ATOM 1544 N N . ILE A 1 191 ? -0.580 -15.919 -3.369 1.00 80.00 191 ILE A N 1
ATOM 1545 C CA . ILE A 1 191 ? 0.283 -14.798 -3.007 1.00 80.00 191 ILE A CA 1
ATOM 1546 C C . ILE A 1 191 ? -0.434 -13.955 -1.951 1.00 80.00 191 ILE A C 1
ATOM 1548 O O . ILE A 1 191 ? -1.493 -13.382 -2.211 1.00 80.00 191 ILE A O 1
ATOM 1552 N N . ASP A 1 192 ? 0.153 -13.876 -0.756 1.00 67.62 192 ASP A N 1
ATOM 1553 C CA . ASP A 1 192 ? -0.394 -13.072 0.343 1.00 67.62 192 ASP A CA 1
ATOM 1554 C C . ASP A 1 192 ? -0.093 -11.580 0.156 1.00 67.62 192 ASP A C 1
ATOM 1556 O O . ASP A 1 192 ? -0.968 -10.735 0.323 1.00 67.62 192 ASP A O 1
ATOM 1560 N N . ASN A 1 193 ? 1.155 -11.257 -0.198 1.00 70.88 193 ASN A N 1
ATOM 1561 C CA . ASN A 1 193 ? 1.624 -9.893 -0.421 1.00 70.88 193 ASN A CA 1
ATOM 1562 C C . ASN A 1 193 ? 2.481 -9.856 -1.686 1.00 70.88 193 ASN A C 1
ATOM 1564 O O . ASN A 1 193 ? 3.413 -10.647 -1.823 1.00 70.88 193 ASN A O 1
ATOM 1568 N N . LEU A 1 194 ? 2.169 -8.926 -2.588 1.00 79.81 194 LEU A N 1
ATOM 1569 C CA . LEU A 1 194 ? 2.904 -8.694 -3.826 1.00 79.81 194 LEU A CA 1
ATOM 1570 C C . LEU A 1 194 ? 3.276 -7.216 -3.907 1.00 79.81 194 LEU A C 1
ATOM 1572 O O . LEU A 1 194 ? 2.383 -6.371 -3.942 1.00 79.81 194 LEU A O 1
ATOM 1576 N N . TRP A 1 195 ? 4.572 -6.911 -3.899 1.00 78.06 195 TRP A N 1
ATOM 1577 C CA . TRP A 1 195 ? 5.096 -5.546 -3.977 1.00 78.06 195 TRP A CA 1
ATOM 1578 C C . TRP A 1 195 ? 5.921 -5.391 -5.255 1.00 78.06 195 TRP A C 1
ATOM 1580 O O . TRP A 1 195 ? 6.671 -6.298 -5.611 1.00 78.06 195 TRP A O 1
ATOM 1590 N N . PHE A 1 196 ? 5.786 -4.243 -5.914 1.00 76.81 196 PHE A N 1
ATOM 1591 C CA . PHE A 1 196 ? 6.607 -3.837 -7.054 1.00 76.81 196 PHE A CA 1
ATOM 1592 C C . PHE A 1 196 ? 7.310 -2.537 -6.704 1.00 76.81 196 PHE A C 1
ATOM 1594 O O . PHE A 1 196 ? 6.703 -1.684 -6.049 1.00 76.81 196 PHE A O 1
ATOM 1601 N N . ASP A 1 197 ? 8.564 -2.400 -7.132 1.00 69.44 197 ASP A N 1
ATOM 1602 C CA . ASP A 1 197 ? 9.196 -1.088 -7.114 1.00 69.44 197 ASP A CA 1
ATOM 1603 C C . ASP A 1 197 ? 8.497 -0.191 -8.141 1.00 69.44 197 ASP A C 1
ATOM 1605 O O . ASP A 1 197 ? 8.063 -0.648 -9.200 1.00 69.44 197 ASP A O 1
ATOM 1609 N N . ALA A 1 198 ? 8.307 1.075 -7.792 1.00 64.94 198 ALA A N 1
ATOM 1610 C CA . ALA A 1 198 ? 7.565 2.023 -8.611 1.00 64.94 198 ALA A CA 1
ATOM 1611 C C . ALA A 1 198 ? 8.526 2.782 -9.538 1.00 64.94 198 ALA A C 1
ATOM 1613 O O . ALA A 1 198 ? 8.543 4.007 -9.567 1.00 64.94 198 ALA A O 1
ATOM 1614 N N . GLU A 1 199 ? 9.361 2.068 -10.290 1.00 65.38 199 GLU A N 1
ATOM 1615 C CA . GLU A 1 199 ? 10.297 2.690 -11.240 1.00 65.38 199 GLU A CA 1
ATOM 1616 C C . GLU A 1 199 ? 9.730 2.739 -12.667 1.00 65.38 199 GLU A C 1
ATOM 1618 O O . GLU A 1 199 ? 10.182 3.519 -13.509 1.00 65.38 199 GLU A O 1
ATOM 1623 N N . GLY A 1 200 ? 8.674 1.965 -12.933 1.00 65.56 200 GLY A N 1
ATOM 1624 C CA . GLY A 1 200 ? 7.862 2.041 -14.145 1.00 65.56 200 GLY A CA 1
ATOM 1625 C C . GLY A 1 200 ? 8.289 1.092 -15.260 1.00 65.56 200 GLY A C 1
ATOM 1626 O O . GLY A 1 200 ? 7.485 0.815 -16.148 1.00 65.56 200 GLY A O 1
ATOM 1627 N N . ALA A 1 201 ? 9.506 0.547 -15.212 1.00 71.12 201 ALA A N 1
ATOM 1628 C CA . ALA A 1 201 ? 10.008 -0.399 -16.211 1.00 71.12 201 ALA A CA 1
ATOM 1629 C C . ALA A 1 201 ? 9.270 -1.752 -16.175 1.00 71.12 201 ALA A C 1
ATOM 1631 O O . ALA A 1 201 ? 9.231 -2.480 -17.168 1.00 71.12 201 ALA A O 1
ATOM 1632 N N . GLU A 1 202 ? 8.667 -2.078 -15.035 1.00 71.31 202 GLU A N 1
ATOM 1633 C CA . GLU A 1 202 ? 7.867 -3.271 -14.769 1.00 71.31 202 GLU A CA 1
ATOM 1634 C C . GLU A 1 202 ? 6.472 -3.170 -15.411 1.00 71.31 202 GLU A C 1
ATOM 1636 O O . GLU A 1 202 ? 5.893 -4.175 -15.845 1.00 71.31 202 GLU A O 1
ATOM 1641 N N . PHE A 1 203 ? 5.943 -1.944 -15.496 1.00 74.31 203 PHE A N 1
ATOM 1642 C CA . PHE A 1 203 ? 4.567 -1.628 -15.875 1.00 74.31 203 PHE A CA 1
ATOM 1643 C C . PHE A 1 203 ? 4.431 -1.386 -17.385 1.00 74.31 203 PHE A C 1
ATOM 1645 O O . PHE A 1 203 ? 4.147 -0.280 -17.838 1.00 74.31 203 PHE A O 1
ATOM 1652 N N . GLY A 1 204 ? 4.633 -2.435 -18.185 1.00 71.88 204 GLY A N 1
ATOM 1653 C CA . GLY A 1 204 ? 4.308 -2.389 -19.615 1.00 71.88 204 GLY A CA 1
ATOM 1654 C C . GLY A 1 204 ? 2.797 -2.283 -19.882 1.00 71.88 204 GLY A C 1
ATOM 1655 O O . GLY A 1 204 ? 1.978 -2.455 -18.975 1.00 71.88 204 GLY A O 1
ATOM 1656 N N . ASP A 1 205 ? 2.419 -2.075 -21.145 1.00 72.31 205 ASP A N 1
ATOM 1657 C CA . ASP A 1 205 ? 1.009 -2.004 -21.555 1.00 72.31 205 ASP A CA 1
ATOM 1658 C C . ASP A 1 205 ? 0.214 -3.220 -21.053 1.00 72.31 205 ASP A C 1
ATOM 1660 O O . ASP A 1 205 ? 0.642 -4.373 -21.184 1.00 72.31 205 ASP A O 1
ATOM 1664 N N . GLY A 1 206 ? -0.937 -2.949 -20.435 1.00 72.00 206 GLY A N 1
ATOM 1665 C CA . GLY A 1 206 ? -1.818 -3.976 -19.882 1.00 72.00 206 GLY A CA 1
ATOM 1666 C C . GLY A 1 206 ? -1.307 -4.661 -18.607 1.00 72.00 206 GLY A C 1
ATOM 1667 O O . GLY A 1 206 ? -1.911 -5.645 -18.188 1.00 72.00 206 GLY A O 1
ATOM 1668 N N . PHE A 1 207 ? -0.238 -4.174 -17.951 1.00 81.38 207 PHE A N 1
ATOM 1669 C CA . PHE A 1 207 ? 0.262 -4.770 -16.698 1.00 81.38 207 PHE A CA 1
ATOM 1670 C C . PHE A 1 207 ? -0.835 -4.893 -15.633 1.00 81.38 207 PHE A C 1
ATOM 1672 O O . PHE A 1 207 ? -0.990 -5.949 -15.030 1.00 81.38 207 PHE A O 1
ATOM 1679 N N . PHE A 1 208 ? -1.640 -3.849 -15.425 1.00 76.69 208 PHE A N 1
ATOM 1680 C CA . PHE A 1 208 ? -2.702 -3.878 -14.414 1.00 76.69 208 PHE A CA 1
ATOM 1681 C C . PHE A 1 208 ? -3.891 -4.765 -14.801 1.00 76.69 208 PHE A C 1
ATOM 1683 O O . PHE A 1 208 ? -4.558 -5.304 -13.921 1.00 76.69 208 PHE A O 1
ATOM 1690 N N . GLU A 1 209 ? -4.115 -4.992 -16.098 1.00 79.06 209 GLU A N 1
ATOM 1691 C CA . GLU A 1 209 ? -5.176 -5.882 -16.587 1.00 79.06 209 GLU A CA 1
ATOM 1692 C C . GLU A 1 209 ? -4.923 -7.349 -16.217 1.00 79.06 209 GLU A C 1
ATOM 1694 O O . GLU A 1 209 ? -5.856 -8.149 -16.138 1.00 79.06 209 GLU A O 1
ATOM 1699 N N . ILE A 1 210 ? -3.664 -7.702 -15.931 1.00 79.44 210 ILE A N 1
ATOM 1700 C CA . ILE A 1 210 ? -3.264 -9.027 -15.445 1.00 79.44 210 ILE A CA 1
ATOM 1701 C C . ILE A 1 210 ? -4.031 -9.400 -14.171 1.00 79.44 210 ILE A C 1
ATOM 1703 O O . ILE A 1 210 ? -4.398 -10.568 -14.024 1.00 79.44 210 ILE A O 1
ATOM 1707 N N . PHE A 1 211 ? -4.293 -8.417 -13.303 1.00 79.56 211 PHE A N 1
ATOM 1708 C CA . PHE A 1 211 ? -4.927 -8.586 -11.992 1.00 79.56 211 PHE A CA 1
ATOM 1709 C C . PHE A 1 211 ? -6.445 -8.391 -12.003 1.00 79.56 211 PHE A C 1
ATOM 1711 O O . PHE A 1 211 ? -7.068 -8.437 -10.948 1.00 79.56 211 PHE A O 1
ATOM 1718 N N . TYR A 1 212 ? -7.059 -8.105 -13.152 1.00 72.94 212 TYR A N 1
ATOM 1719 C CA . TYR A 1 212 ? -8.513 -8.000 -13.219 1.00 72.94 212 TYR A CA 1
ATOM 1720 C C . TYR A 1 212 ? -9.175 -9.376 -13.241 1.00 72.94 212 TYR A C 1
ATOM 1722 O O . TYR A 1 212 ? -8.573 -10.383 -13.607 1.00 72.94 212 TYR A O 1
ATOM 1730 N N . LYS A 1 213 ? -10.470 -9.401 -12.914 1.00 65.81 213 LYS A N 1
ATOM 1731 C CA . LYS A 1 213 ? -11.308 -10.593 -13.051 1.00 65.81 213 LYS A CA 1
ATOM 1732 C C . LYS A 1 213 ? -11.320 -11.078 -14.504 1.00 65.81 213 LYS A C 1
ATOM 1734 O O . LYS A 1 213 ? -11.536 -10.277 -15.413 1.00 65.81 213 LYS A O 1
ATOM 1739 N N . ASN A 1 214 ? -11.155 -12.382 -14.718 1.00 77.25 214 ASN A N 1
ATOM 1740 C CA . ASN A 1 214 ? -10.852 -13.009 -16.010 1.00 77.25 214 ASN A CA 1
ATOM 1741 C C . ASN A 1 214 ? -9.546 -12.515 -16.667 1.00 77.25 214 ASN A C 1
ATOM 1743 O O . ASN A 1 214 ? -9.333 -12.762 -17.856 1.00 77.25 214 ASN A O 1
ATOM 1747 N N . GLY A 1 215 ? -8.683 -11.816 -15.933 1.00 80.56 215 GLY A N 1
ATOM 1748 C CA . GLY A 1 215 ? -7.348 -11.406 -16.355 1.00 80.56 215 GLY A CA 1
ATOM 1749 C C . GLY A 1 215 ? -6.371 -12.578 -16.358 1.00 80.56 215 GLY A C 1
ATOM 1750 O O . GLY A 1 215 ? -6.730 -13.733 -16.112 1.00 80.56 215 GLY A O 1
ATOM 1751 N N . ARG A 1 216 ? -5.101 -12.304 -16.662 1.00 87.06 216 ARG A N 1
ATOM 1752 C CA . ARG A 1 216 ? -4.101 -13.366 -16.855 1.00 87.06 216 ARG A CA 1
ATOM 1753 C C . ARG A 1 216 ? -3.799 -14.153 -15.576 1.00 87.06 216 ARG A C 1
ATOM 1755 O O . ARG A 1 216 ? -3.457 -15.329 -15.692 1.00 87.06 216 ARG A O 1
ATOM 1762 N N . PHE A 1 217 ? -3.929 -13.551 -14.393 1.00 87.06 217 PHE A N 1
ATOM 1763 C CA . PHE A 1 217 ? -3.773 -14.258 -13.117 1.00 87.06 217 PHE A CA 1
ATOM 1764 C C . PHE A 1 217 ? -4.941 -15.215 -12.851 1.00 87.06 217 PHE A C 1
ATOM 1766 O O . PHE A 1 217 ? -4.698 -16.407 -12.668 1.00 87.06 217 PHE A O 1
ATOM 1773 N N . ASP A 1 218 ? -6.184 -14.740 -12.972 1.00 82.50 218 ASP A N 1
ATOM 1774 C CA . ASP A 1 218 ? -7.405 -15.549 -12.811 1.00 82.50 218 ASP A CA 1
ATOM 1775 C C . ASP A 1 218 ? -7.435 -16.730 -13.808 1.00 82.50 218 ASP A C 1
ATOM 1777 O O . ASP A 1 218 ? -7.578 -17.895 -13.431 1.00 82.50 218 ASP A O 1
ATOM 1781 N N . GLN A 1 219 ? -7.123 -16.471 -15.087 1.00 88.19 219 GLN A N 1
ATOM 1782 C CA . GLN A 1 219 ? -7.005 -17.510 -16.126 1.00 88.19 219 GLN A CA 1
ATOM 1783 C C . GLN A 1 219 ? -5.936 -18.575 -15.822 1.00 88.19 219 GLN A C 1
ATOM 1785 O O . GLN A 1 219 ? -6.014 -19.694 -16.331 1.00 88.19 219 GLN A O 1
ATOM 1790 N N . ASN A 1 220 ? -4.920 -18.232 -15.027 1.00 87.50 220 ASN A N 1
ATOM 1791 C CA . ASN A 1 220 ? -3.845 -19.139 -14.630 1.00 87.50 220 ASN A CA 1
ATOM 1792 C C . ASN A 1 220 ? -3.979 -19.650 -13.191 1.00 87.50 220 ASN A C 1
ATOM 1794 O O . ASN A 1 220 ? -3.063 -20.330 -12.726 1.00 87.50 220 ASN A O 1
ATOM 1798 N N . SER A 1 221 ? -5.107 -19.374 -12.524 1.00 87.56 221 SER A N 1
ATOM 1799 C CA . SER A 1 221 ? -5.367 -19.746 -11.129 1.00 87.56 221 SER A CA 1
ATOM 1800 C C . SER A 1 221 ? -4.290 -19.235 -10.165 1.00 87.56 221 SER A C 1
ATOM 1802 O O . SER A 1 221 ? -3.878 -19.954 -9.255 1.00 87.56 221 SER A O 1
ATOM 1804 N N . ILE A 1 222 ? -3.784 -18.024 -10.417 1.00 83.38 222 ILE A N 1
ATOM 1805 C CA . ILE A 1 222 ? -2.895 -17.305 -9.505 1.00 83.38 222 ILE A CA 1
ATOM 1806 C C . ILE A 1 222 ? -3.762 -16.346 -8.698 1.00 83.38 222 ILE A C 1
ATOM 1808 O O . ILE A 1 222 ? -4.201 -15.317 -9.203 1.00 83.38 222 ILE A O 1
ATOM 1812 N N . ASP A 1 223 ? -3.976 -16.686 -7.435 1.00 75.81 223 ASP A N 1
ATOM 1813 C CA . ASP A 1 223 ? -4.813 -15.924 -6.527 1.00 75.81 223 ASP A CA 1
ATOM 1814 C C . ASP A 1 223 ? -3.933 -15.004 -5.679 1.00 75.81 223 ASP A C 1
ATOM 1816 O O . ASP A 1 223 ? -3.129 -15.456 -4.851 1.00 75.81 223 ASP A O 1
ATOM 1820 N N . ILE A 1 224 ? -4.113 -13.695 -5.851 1.00 69.19 224 ILE A N 1
ATOM 1821 C CA . ILE A 1 224 ? -3.629 -12.714 -4.881 1.00 69.19 224 ILE A CA 1
ATOM 1822 C C . ILE A 1 224 ? -4.745 -12.516 -3.862 1.00 69.19 224 ILE A C 1
ATOM 1824 O O . ILE A 1 224 ? -5.878 -12.197 -4.228 1.00 69.19 224 ILE A O 1
ATOM 1828 N N . PHE A 1 225 ? -4.434 -12.644 -2.572 1.00 59.75 225 PHE A N 1
ATOM 1829 C CA . PHE A 1 225 ? -5.433 -12.521 -1.501 1.00 59.75 225 PHE A CA 1
ATOM 1830 C C . PHE A 1 225 ? -6.183 -11.164 -1.505 1.00 59.75 225 PHE A C 1
ATOM 1832 O O . PHE A 1 225 ? -7.256 -11.034 -0.915 1.00 59.75 225 PHE A O 1
ATOM 1839 N N . ILE A 1 226 ? -5.660 -10.169 -2.232 1.00 54.25 226 ILE A N 1
ATOM 1840 C CA . ILE A 1 226 ? -6.248 -8.843 -2.452 1.00 54.25 226 ILE A CA 1
ATOM 1841 C C . ILE A 1 226 ? -7.621 -8.908 -3.150 1.00 54.25 226 ILE A C 1
ATOM 1843 O O . ILE A 1 226 ? -8.468 -8.072 -2.855 1.00 54.25 226 ILE A O 1
ATOM 1847 N N . GLU A 1 227 ? -7.934 -9.903 -3.990 1.00 50.62 227 GLU A N 1
ATOM 1848 C CA . GLU A 1 227 ? -9.277 -9.987 -4.606 1.00 50.62 227 GLU A CA 1
ATOM 1849 C C . GLU A 1 227 ? -10.397 -10.294 -3.591 1.00 50.62 227 GLU A C 1
ATOM 1851 O O . GLU A 1 227 ? -11.564 -9.946 -3.797 1.00 50.62 227 GLU A O 1
ATOM 1856 N N . ILE A 1 228 ? -10.050 -10.862 -2.430 1.00 56.97 228 ILE A N 1
ATOM 1857 C CA . ILE A 1 228 ? -10.989 -11.054 -1.318 1.00 56.97 228 ILE A CA 1
ATOM 1858 C C . ILE A 1 228 ? -11.235 -9.726 -0.579 1.00 56.97 228 ILE A C 1
ATOM 1860 O O . ILE A 1 228 ? -12.164 -9.650 0.219 1.00 56.97 228 ILE A O 1
ATOM 1864 N N . LEU A 1 229 ? -10.484 -8.650 -0.851 1.00 61.78 229 LEU A N 1
ATOM 1865 C CA . LEU A 1 229 ? -10.587 -7.385 -0.119 1.00 61.78 229 LEU A CA 1
ATOM 1866 C C . LEU A 1 229 ? -12.009 -6.825 -0.141 1.00 61.78 229 LEU A C 1
ATOM 1868 O O . LEU A 1 229 ? -12.531 -6.498 0.914 1.00 61.78 229 LEU A O 1
ATOM 1872 N N . HIS A 1 230 ? -12.690 -6.799 -1.289 1.00 63.66 230 HIS A N 1
ATOM 1873 C CA . HIS A 1 230 ? -14.071 -6.305 -1.340 1.00 63.66 230 HIS A CA 1
ATOM 1874 C C . HIS A 1 230 ? -15.061 -7.223 -0.610 1.00 63.66 230 HIS A C 1
ATOM 1876 O O . HIS A 1 230 ? -15.991 -6.747 0.040 1.00 63.66 230 HIS A O 1
ATOM 1882 N N . ILE A 1 231 ? -14.862 -8.543 -0.666 1.00 68.19 231 ILE A N 1
ATOM 1883 C CA . ILE A 1 231 ? -15.701 -9.504 0.066 1.00 68.19 231 ILE A CA 1
ATOM 1884 C C . ILE A 1 231 ? -15.474 -9.357 1.577 1.00 68.19 231 ILE A C 1
ATOM 1886 O O . ILE A 1 231 ? -16.441 -9.330 2.339 1.00 68.19 231 ILE A O 1
ATOM 1890 N N . ILE A 1 232 ? -14.219 -9.201 2.002 1.00 69.69 232 ILE A N 1
ATOM 1891 C CA . ILE A 1 232 ? -13.808 -8.921 3.382 1.00 69.69 232 ILE A CA 1
ATOM 1892 C C . ILE A 1 232 ? -14.346 -7.565 3.833 1.00 69.69 232 ILE A C 1
ATOM 1894 O O . ILE A 1 232 ? -14.839 -7.481 4.948 1.00 69.69 232 ILE A O 1
ATOM 1898 N N . GLN A 1 233 ? -14.334 -6.536 2.985 1.00 71.25 233 GLN A N 1
ATOM 1899 C CA . GLN A 1 233 ? -14.894 -5.215 3.283 1.00 71.25 233 GLN A CA 1
ATOM 1900 C C . GLN A 1 233 ? -16.400 -5.302 3.523 1.00 71.25 233 GLN A C 1
ATOM 1902 O O . GLN A 1 233 ? -16.891 -4.820 4.541 1.00 71.25 233 GLN A O 1
ATOM 1907 N N . TYR A 1 234 ? -17.153 -5.978 2.646 1.00 79.44 234 TYR A N 1
ATOM 1908 C CA . TYR A 1 234 ? -18.592 -6.159 2.854 1.00 79.44 234 TYR A CA 1
ATOM 1909 C C . 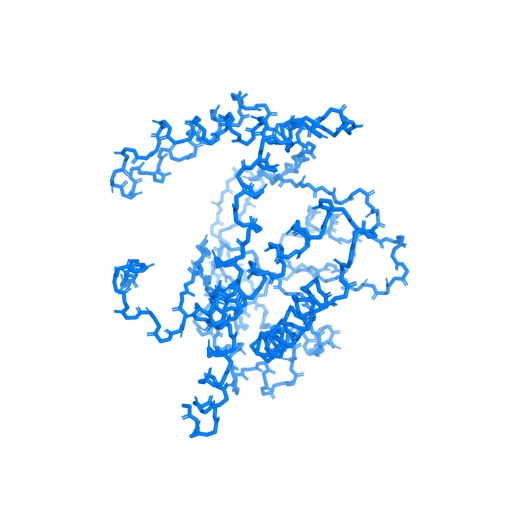TYR A 1 234 ? -18.888 -7.013 4.090 1.00 79.44 234 TYR A C 1
ATOM 1911 O O . TYR A 1 234 ? -19.745 -6.651 4.895 1.00 79.44 234 TYR A O 1
ATOM 1919 N N . PHE A 1 235 ? -18.183 -8.130 4.274 1.00 83.50 235 PHE A N 1
ATOM 1920 C CA . PHE A 1 235 ? -18.356 -8.988 5.446 1.00 83.50 235 PHE A CA 1
ATOM 1921 C C . PHE A 1 235 ? -17.963 -8.275 6.750 1.00 83.50 235 PHE A C 1
ATOM 1923 O O . PHE A 1 235 ? -18.665 -8.382 7.760 1.00 83.50 235 PHE A O 1
ATOM 1930 N N . GLY A 1 236 ? -16.874 -7.511 6.714 1.00 83.25 236 GLY A N 1
ATOM 1931 C CA . GLY A 1 236 ? -16.368 -6.672 7.792 1.00 83.25 236 GLY A CA 1
ATOM 1932 C C . GLY A 1 236 ? -17.362 -5.581 8.154 1.00 83.25 236 GLY A C 1
ATOM 1933 O O . GLY A 1 236 ? -17.680 -5.428 9.329 1.00 83.25 236 GLY A O 1
ATOM 1934 N N . PHE A 1 237 ? -17.963 -4.924 7.160 1.00 86.69 237 PHE A N 1
ATOM 1935 C CA . PHE A 1 237 ? -19.047 -3.970 7.363 1.00 86.69 237 PHE A CA 1
ATOM 1936 C C . PHE A 1 237 ? -20.236 -4.607 8.091 1.00 86.69 237 PHE A C 1
ATOM 1938 O O . PHE A 1 237 ? -20.642 -4.111 9.140 1.00 86.69 237 PHE A O 1
ATOM 1945 N N . PHE A 1 238 ? -20.768 -5.733 7.601 1.00 86.44 238 PHE A N 1
ATOM 1946 C CA . PHE A 1 238 ? -21.891 -6.409 8.265 1.00 86.44 238 PHE A CA 1
ATOM 1947 C C . PHE A 1 238 ? -21.553 -6.829 9.698 1.00 86.44 238 PHE A C 1
ATOM 1949 O O . PHE A 1 238 ? -22.354 -6.619 10.612 1.00 86.44 238 PHE A O 1
ATOM 1956 N N . SER A 1 239 ? -20.358 -7.385 9.899 1.00 86.19 239 SER A N 1
ATOM 1957 C CA . SER A 1 239 ? -19.877 -7.797 11.217 1.00 86.19 239 SER A CA 1
ATOM 1958 C C . SER A 1 239 ? -19.754 -6.601 12.156 1.00 86.19 239 SER A C 1
ATOM 1960 O O . SER A 1 239 ? -20.280 -6.659 13.261 1.00 86.19 239 SER A O 1
ATOM 1962 N N . ALA A 1 240 ? -19.157 -5.497 11.701 1.00 87.19 240 ALA A N 1
ATOM 1963 C CA . ALA A 1 240 ? -19.006 -4.266 12.468 1.00 87.19 240 ALA A CA 1
ATOM 1964 C C . ALA A 1 240 ? -20.360 -3.652 12.839 1.00 87.19 240 ALA A C 1
ATOM 1966 O O . ALA A 1 240 ? -20.525 -3.196 13.969 1.00 87.19 240 ALA A O 1
ATOM 1967 N N . GLN A 1 241 ? -21.347 -3.673 11.936 1.00 87.50 241 GLN A N 1
ATOM 1968 C CA . GLN A 1 241 ? -22.690 -3.185 12.253 1.00 87.50 241 GLN A CA 1
ATOM 1969 C C . GLN A 1 241 ? -23.351 -4.032 13.345 1.00 87.50 241 GLN A C 1
ATOM 1971 O O . GLN A 1 241 ? -23.918 -3.478 14.286 1.00 87.50 241 GLN A O 1
ATOM 1976 N N . LEU A 1 242 ? -23.259 -5.362 13.257 1.00 89.12 242 LEU A N 1
ATOM 1977 C CA . LEU A 1 242 ? -23.860 -6.264 14.240 1.00 89.12 242 LEU A CA 1
ATOM 1978 C C . LEU A 1 242 ? -23.163 -6.184 15.603 1.00 89.12 242 LEU A C 1
ATOM 1980 O O . LEU A 1 242 ? -23.830 -5.991 16.620 1.00 89.12 242 LEU A O 1
ATOM 1984 N N . THR A 1 243 ? -21.835 -6.315 15.637 1.00 89.00 243 THR A N 1
ATOM 1985 C CA . THR A 1 243 ? -21.072 -6.391 16.889 1.00 89.00 243 THR A CA 1
ATOM 1986 C C . THR A 1 243 ? -21.048 -5.059 17.624 1.00 89.00 243 THR A C 1
ATOM 1988 O O . THR A 1 243 ? -21.312 -5.046 18.824 1.00 89.00 243 THR A O 1
ATOM 1991 N N . ASN A 1 244 ? -20.828 -3.934 16.932 1.00 87.25 244 ASN A N 1
ATOM 1992 C CA . ASN A 1 244 ? -20.816 -2.622 17.582 1.00 87.25 244 ASN A CA 1
ATOM 1993 C C . ASN A 1 244 ? -22.222 -2.180 18.008 1.00 87.25 244 ASN A C 1
ATOM 1995 O O . ASN A 1 244 ? -22.370 -1.602 19.082 1.00 87.25 244 ASN A O 1
ATOM 1999 N N . SER A 1 245 ? -23.278 -2.519 17.255 1.00 87.06 245 SER A N 1
ATOM 2000 C CA . SER A 1 245 ? -24.657 -2.260 17.709 1.00 87.06 245 SER A CA 1
ATOM 2001 C C . SER A 1 245 ? -25.016 -3.094 18.940 1.00 87.06 245 SER A C 1
ATOM 2003 O O . SER A 1 245 ? -25.656 -2.594 19.866 1.00 87.06 245 SER A O 1
ATOM 2005 N N . PHE A 1 246 ? -24.582 -4.358 18.986 1.00 86.56 246 PHE A N 1
ATOM 2006 C CA . PHE A 1 246 ? -24.760 -5.206 20.162 1.00 86.56 246 PHE A CA 1
ATOM 2007 C C . PHE A 1 246 ? -23.956 -4.693 21.365 1.00 86.56 246 PHE A C 1
ATOM 2009 O O . PHE A 1 246 ? -24.472 -4.673 22.481 1.00 86.56 246 PHE A O 1
ATOM 2016 N N . LEU A 1 247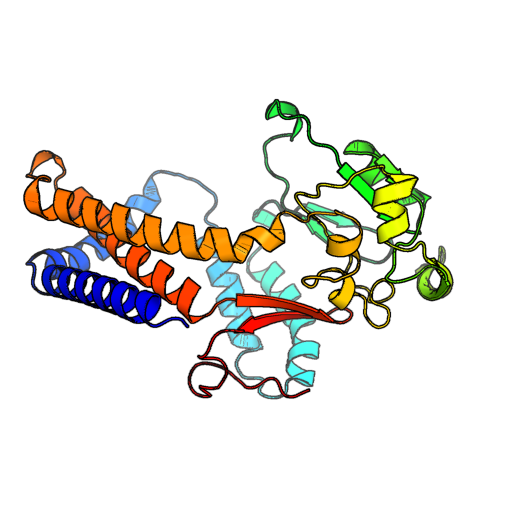 ? -22.730 -4.213 21.142 1.00 85.00 247 LEU A N 1
ATOM 2017 C CA . LEU A 1 247 ? -21.895 -3.606 22.175 1.00 85.00 247 LEU A CA 1
ATOM 2018 C C . LEU A 1 247 ? -22.549 -2.343 22.753 1.00 85.00 247 LEU A C 1
ATOM 2020 O O . LEU A 1 247 ? -22.681 -2.242 23.969 1.00 85.00 247 LEU A O 1
ATOM 2024 N N . ILE A 1 248 ? -23.055 -1.438 21.909 1.00 85.00 248 ILE A N 1
ATOM 2025 C CA . ILE A 1 248 ? -23.813 -0.252 22.349 1.00 85.00 248 ILE A CA 1
ATOM 2026 C C . ILE A 1 248 ? -25.060 -0.666 23.141 1.00 85.00 248 ILE A C 1
ATOM 2028 O O . ILE A 1 248 ? -25.332 -0.111 24.206 1.00 85.00 248 ILE A O 1
ATOM 2032 N N . TYR A 1 249 ? -25.797 -1.682 22.680 1.00 83.75 249 TYR A N 1
ATOM 2033 C CA . TYR A 1 249 ? -26.943 -2.218 23.417 1.00 83.75 249 TYR A CA 1
ATOM 2034 C C . TYR A 1 249 ? -26.547 -2.715 24.817 1.00 83.75 249 TYR A C 1
ATOM 2036 O O . TYR A 1 249 ? -27.227 -2.395 25.796 1.00 83.75 249 TYR A O 1
ATOM 2044 N N . LEU A 1 250 ? -25.444 -3.461 24.935 1.00 81.62 250 LEU A N 1
ATOM 2045 C CA . LEU A 1 250 ? -24.932 -3.940 26.219 1.00 81.62 250 LEU A CA 1
ATOM 2046 C C . LEU A 1 250 ? -24.462 -2.795 27.120 1.00 81.62 250 LEU A C 1
ATOM 2048 O O . LEU A 1 250 ? -24.735 -2.834 28.318 1.00 81.62 250 LEU A O 1
ATOM 2052 N N . ILE A 1 251 ? -23.820 -1.767 26.565 1.00 81.38 251 ILE A N 1
ATOM 2053 C CA . ILE A 1 251 ? -23.388 -0.585 27.318 1.00 81.38 251 ILE A CA 1
ATOM 2054 C C . ILE A 1 251 ? -24.607 0.133 27.909 1.00 81.38 251 ILE A C 1
ATOM 2056 O O . ILE A 1 251 ? -24.673 0.350 29.114 1.00 81.38 251 ILE A O 1
ATOM 2060 N N . ILE A 1 252 ? -25.636 0.389 27.101 1.00 74.62 252 ILE A N 1
ATOM 2061 C CA . ILE A 1 252 ? -26.830 1.117 27.552 1.00 74.62 252 ILE A CA 1
ATOM 2062 C C . ILE A 1 252 ? -27.670 0.292 28.541 1.00 74.62 252 ILE A C 1
ATOM 2064 O O . ILE A 1 252 ? -28.240 0.838 29.486 1.00 74.62 252 ILE A O 1
ATOM 2068 N N . LYS A 1 253 ? -27.819 -1.021 28.317 1.00 75.62 253 LYS A N 1
ATOM 2069 C CA . LYS A 1 253 ? -28.764 -1.855 29.086 1.00 75.62 253 LYS A CA 1
ATOM 2070 C C . LYS A 1 253 ? -28.141 -2.655 30.222 1.00 75.62 253 LYS A C 1
ATOM 2072 O O . LYS A 1 253 ? -28.870 -3.032 31.138 1.00 75.62 253 LYS A O 1
ATOM 2077 N N . LYS A 1 254 ? -26.844 -2.961 30.158 1.00 72.75 254 LYS A N 1
ATOM 2078 C CA . LYS A 1 254 ? -26.170 -3.869 31.099 1.00 72.75 254 LYS A CA 1
ATOM 2079 C C . LYS A 1 254 ? -24.902 -3.305 31.736 1.00 72.75 254 LYS A C 1
ATOM 2081 O O . LYS A 1 254 ? -24.529 -3.819 32.789 1.00 72.75 254 LYS A O 1
ATOM 2086 N N . ALA A 1 255 ? -24.274 -2.262 31.188 1.00 65.75 255 ALA A N 1
ATOM 2087 C CA . ALA A 1 255 ? -23.164 -1.580 31.856 1.00 65.75 255 ALA A CA 1
ATOM 2088 C C . ALA A 1 255 ? -23.705 -0.644 32.952 1.00 65.75 255 ALA A C 1
ATOM 2090 O O . ALA A 1 255 ? -23.720 0.582 32.845 1.00 65.75 255 ALA A O 1
ATOM 2091 N N . GLN A 1 256 ? -24.195 -1.255 34.032 1.00 61.91 256 GLN A N 1
ATOM 2092 C CA . GLN A 1 256 ? -24.418 -0.571 35.305 1.00 61.91 256 GLN A CA 1
ATOM 2093 C C . GLN A 1 256 ? -23.097 0.046 35.825 1.00 61.91 256 GLN A C 1
ATOM 2095 O O . GLN A 1 256 ? -22.045 -0.085 35.199 1.00 61.91 256 GLN A O 1
ATOM 2100 N N . ALA A 1 257 ? -23.126 0.675 37.007 1.00 56.22 257 ALA A N 1
ATOM 2101 C CA . ALA A 1 257 ? -21.991 1.355 37.654 1.00 56.22 257 ALA A CA 1
ATOM 2102 C C . ALA A 1 257 ? -20.690 0.526 37.804 1.00 56.22 257 ALA A C 1
ATOM 2104 O O . ALA A 1 257 ? -19.658 1.084 38.160 1.00 56.22 257 ALA A O 1
ATOM 2105 N N . LEU A 1 258 ? -20.715 -0.775 37.487 1.00 55.91 258 LEU A N 1
ATOM 2106 C CA . LEU A 1 258 ? -19.567 -1.686 37.468 1.00 55.91 258 LEU A CA 1
ATOM 2107 C C . LEU A 1 258 ? -18.388 -1.190 36.607 1.00 55.91 258 LEU A C 1
ATOM 2109 O O . LEU A 1 258 ? -17.249 -1.532 36.900 1.00 55.91 258 LEU A O 1
ATOM 2113 N N . PHE A 1 259 ? -18.660 -0.408 35.554 1.00 59.12 259 PHE A N 1
ATOM 2114 C CA . PHE A 1 259 ? -17.639 0.122 34.635 1.00 59.12 259 PHE A CA 1
ATOM 2115 C C . PHE A 1 259 ? -17.391 1.636 34.769 1.00 59.12 259 PHE A C 1
ATOM 2117 O O . PHE A 1 259 ? -16.507 2.155 34.092 1.00 59.12 259 PHE A O 1
ATOM 2124 N N . GLY A 1 260 ? -18.129 2.351 35.629 1.00 66.44 260 GLY A N 1
ATOM 2125 C CA . GLY A 1 260 ? -17.936 3.793 35.859 1.00 66.44 260 GLY A CA 1
ATOM 2126 C C . GLY A 1 260 ? -17.823 4.616 34.565 1.00 66.44 260 GLY A C 1
ATOM 2127 O O . GLY A 1 260 ? -18.597 4.409 33.631 1.00 66.44 260 GLY A O 1
ATOM 2128 N N . ALA A 1 261 ? -16.829 5.508 34.492 1.00 67.75 261 ALA A N 1
ATOM 2129 C CA . ALA A 1 261 ? -16.550 6.352 33.324 1.00 67.75 261 ALA A CA 1
ATOM 2130 C C . ALA A 1 261 ? -16.074 5.573 32.071 1.00 67.75 261 ALA A C 1
ATOM 2132 O O . ALA A 1 261 ? -16.213 6.032 30.939 1.00 67.75 261 ALA A O 1
ATOM 2133 N N . TYR A 1 262 ? -15.564 4.349 32.233 1.00 70.94 262 TYR A N 1
ATOM 2134 C CA . TYR A 1 262 ? -15.027 3.555 31.121 1.00 70.94 262 TYR A CA 1
ATOM 2135 C C . TYR A 1 262 ? -16.109 3.121 30.115 1.00 70.94 262 TYR A C 1
ATOM 2137 O O . TYR A 1 262 ? -15.830 2.899 28.935 1.00 70.94 262 TYR A O 1
ATOM 2145 N N . ARG A 1 263 ? -17.374 3.049 30.551 1.00 68.81 263 ARG A N 1
ATOM 2146 C CA . ARG A 1 263 ? -18.512 2.707 29.681 1.00 68.81 263 ARG A CA 1
ATOM 2147 C C . ARG A 1 263 ? -18.728 3.720 28.552 1.00 68.81 263 ARG A C 1
ATOM 2149 O O . ARG A 1 263 ? -19.127 3.320 27.461 1.00 68.81 263 ARG A O 1
ATOM 2156 N N . TYR A 1 264 ? -18.431 4.996 28.800 1.00 70.00 264 TYR A N 1
ATOM 2157 C CA . TYR A 1 264 ? -18.614 6.073 27.828 1.00 70.00 264 TYR A CA 1
ATOM 2158 C C . TYR A 1 264 ? -17.542 6.016 26.745 1.00 70.00 264 TYR A C 1
ATOM 2160 O O . TYR A 1 264 ? -17.866 6.054 25.564 1.00 70.00 264 TYR A O 1
ATOM 2168 N N . VAL A 1 265 ? -16.283 5.788 27.135 1.00 76.62 265 VAL A N 1
ATOM 2169 C CA . VAL A 1 265 ? -15.168 5.586 26.196 1.00 76.62 265 VAL A CA 1
ATOM 2170 C C . VAL A 1 265 ? -15.445 4.396 25.271 1.00 76.62 265 VAL A C 1
ATOM 2172 O O . VAL A 1 265 ? -15.309 4.508 24.052 1.00 76.62 265 VAL A O 1
ATOM 2175 N N . MET A 1 266 ? -15.910 3.269 25.826 1.00 78.19 266 MET A N 1
ATOM 2176 C CA . MET A 1 266 ? -16.311 2.105 25.024 1.00 78.19 266 MET A CA 1
ATOM 2177 C C . MET A 1 266 ? -17.499 2.406 24.096 1.00 78.19 266 MET A C 1
ATOM 2179 O O . MET A 1 266 ? -17.527 1.918 22.966 1.00 78.19 266 MET A O 1
ATOM 2183 N N . GLY A 1 267 ? -18.465 3.213 24.547 1.00 79.38 267 GLY A N 1
ATOM 2184 C CA . GLY A 1 267 ? -19.624 3.626 23.749 1.00 79.38 267 GLY A CA 1
ATOM 2185 C C . GLY A 1 267 ? -19.228 4.497 22.560 1.00 79.38 267 GLY A C 1
ATOM 2186 O O . GLY A 1 267 ? -19.633 4.220 21.431 1.00 79.38 267 GLY A O 1
ATOM 2187 N N . THR A 1 268 ? -18.367 5.486 22.793 1.00 78.69 268 THR A N 1
ATOM 2188 C CA . THR A 1 268 ? -17.811 6.367 21.760 1.00 78.69 268 THR A CA 1
ATOM 2189 C C . THR A 1 268 ? -16.991 5.581 20.739 1.00 78.69 268 THR A C 1
ATOM 2191 O O . THR A 1 268 ? -17.187 5.747 19.535 1.00 78.69 268 THR A O 1
ATOM 2194 N N . PHE A 1 269 ? -16.133 4.659 21.189 1.00 81.19 269 PHE A N 1
ATOM 2195 C CA . PHE A 1 269 ? -15.365 3.795 20.289 1.00 81.19 269 PHE A CA 1
ATOM 2196 C C . PHE A 1 269 ? -16.276 2.938 19.397 1.00 81.19 269 PHE A C 1
ATOM 2198 O O . PHE A 1 269 ? -16.067 2.856 18.184 1.00 81.19 269 PHE A O 1
ATOM 2205 N N . ALA A 1 270 ? -17.320 2.337 19.975 1.00 85.06 270 ALA A N 1
ATOM 2206 C CA . ALA A 1 270 ? -18.293 1.550 19.224 1.00 85.06 270 ALA A CA 1
ATOM 2207 C C . ALA A 1 270 ? -19.078 2.411 18.216 1.00 85.06 270 ALA A C 1
ATOM 2209 O O . ALA A 1 270 ? -19.325 1.969 17.093 1.00 85.06 270 ALA A O 1
ATOM 2210 N N . LEU A 1 271 ? -19.427 3.650 18.578 1.00 84.81 271 LEU A N 1
ATOM 2211 C CA . LEU A 1 271 ? -20.132 4.584 17.700 1.00 84.81 271 LEU A CA 1
ATOM 2212 C C . LEU A 1 271 ? -19.276 5.009 16.502 1.00 84.81 271 LEU A C 1
ATOM 2214 O O . LEU A 1 271 ? -19.723 4.897 15.361 1.00 84.81 271 LEU A O 1
ATOM 2218 N N . PHE A 1 272 ? -18.038 5.448 16.737 1.00 84.31 272 PHE A N 1
ATOM 2219 C CA . PHE A 1 272 ? -17.127 5.804 15.647 1.00 84.31 272 PHE A CA 1
ATOM 2220 C C . PHE A 1 272 ? -16.804 4.599 14.765 1.00 84.31 272 PHE A C 1
ATOM 2222 O O . PHE A 1 272 ? -16.744 4.742 13.548 1.00 84.31 272 PHE A O 1
ATOM 2229 N N . SER A 1 273 ? -16.697 3.399 15.340 1.00 85.06 273 SER A N 1
ATOM 2230 C CA . SER A 1 273 ? -16.525 2.166 14.562 1.00 85.06 273 SER A CA 1
ATOM 2231 C C . SER A 1 273 ? -17.700 1.903 13.609 1.00 85.06 273 SER A C 1
ATOM 2233 O O . SER A 1 273 ? -17.485 1.439 12.490 1.00 85.06 273 SER A O 1
ATOM 2235 N N . LEU A 1 274 ? -18.939 2.240 13.997 1.00 87.25 274 LEU A N 1
ATOM 2236 C CA . LEU A 1 274 ? -20.095 2.171 13.093 1.00 87.25 274 LEU A CA 1
ATOM 2237 C C . LEU A 1 274 ? -19.993 3.195 11.956 1.00 87.25 274 LEU A C 1
ATOM 2239 O O . LEU A 1 274 ? -20.291 2.848 10.813 1.00 87.25 274 LEU A O 1
ATOM 2243 N N . ILE A 1 275 ? -19.580 4.431 12.260 1.00 85.75 275 ILE A N 1
ATOM 2244 C CA . ILE A 1 275 ? -19.433 5.519 11.279 1.00 85.75 275 ILE A CA 1
ATOM 2245 C C . ILE A 1 275 ? -18.324 5.193 10.271 1.00 85.75 275 ILE A C 1
ATOM 2247 O O . ILE A 1 275 ? -18.548 5.279 9.065 1.00 85.75 275 ILE A O 1
ATOM 2251 N N . TYR A 1 276 ? -17.150 4.762 10.736 1.00 83.56 276 TYR A N 1
ATOM 2252 C CA . TYR A 1 276 ? -16.028 4.430 9.857 1.00 83.56 276 TYR A CA 1
ATOM 2253 C C . TYR A 1 276 ? -16.322 3.241 8.944 1.00 83.56 276 TYR A C 1
ATOM 2255 O O . TYR A 1 276 ? -15.973 3.291 7.768 1.00 83.56 276 TYR A O 1
ATOM 2263 N N . ALA A 1 277 ? -17.050 2.228 9.425 1.00 86.19 277 ALA A N 1
ATOM 2264 C CA . ALA A 1 277 ? -17.491 1.124 8.574 1.00 86.19 277 ALA A CA 1
ATOM 2265 C C . ALA A 1 277 ? -18.373 1.613 7.403 1.00 86.19 277 ALA A C 1
ATOM 2267 O O . ALA A 1 277 ? -18.278 1.097 6.289 1.00 86.19 277 ALA A O 1
ATOM 2268 N N . TRP A 1 278 ? -19.215 2.630 7.627 1.00 85.81 278 TRP A N 1
ATOM 2269 C CA . TRP A 1 278 ? -19.984 3.264 6.553 1.00 85.81 278 TRP A CA 1
ATOM 2270 C C . TRP A 1 278 ? -19.101 4.050 5.588 1.00 85.81 278 TRP A C 1
ATOM 2272 O O . TRP A 1 278 ? -19.306 3.936 4.383 1.00 85.81 278 TRP A O 1
ATOM 2282 N N . ILE A 1 279 ? -18.120 4.804 6.092 1.00 84.50 279 ILE A N 1
ATOM 2283 C CA . ILE A 1 279 ? -17.167 5.551 5.256 1.00 84.50 279 ILE A CA 1
ATOM 2284 C C . ILE A 1 279 ? -16.394 4.594 4.340 1.00 84.50 279 ILE A C 1
ATOM 2286 O O . ILE A 1 279 ? -16.263 4.868 3.151 1.00 84.50 279 ILE A O 1
ATOM 2290 N N . GLU A 1 280 ? -15.944 3.449 4.847 1.00 81.50 280 GLU A N 1
ATOM 2291 C CA . GLU A 1 280 ? -15.193 2.453 4.073 1.00 81.50 280 GLU A CA 1
ATOM 2292 C C . GLU A 1 280 ? -16.004 1.889 2.891 1.00 81.50 280 GLU A C 1
ATOM 2294 O O . GLU A 1 280 ? -15.530 1.875 1.754 1.00 81.50 280 GLU A O 1
ATOM 2299 N N . ILE A 1 281 ? -17.269 1.512 3.116 1.00 83.94 281 ILE A N 1
ATOM 2300 C CA . ILE A 1 281 ? -18.172 1.064 2.038 1.00 83.94 281 ILE A CA 1
ATOM 2301 C C . ILE A 1 281 ? -18.578 2.211 1.107 1.00 83.94 281 ILE A C 1
ATOM 2303 O O . ILE A 1 281 ? -18.787 1.987 -0.085 1.00 83.94 281 ILE A O 1
ATOM 2307 N N . ALA A 1 282 ? -18.718 3.426 1.633 1.00 80.19 282 ALA A N 1
ATOM 2308 C CA . ALA A 1 282 ? -19.107 4.599 0.862 1.00 80.19 282 ALA A CA 1
ATOM 2309 C C . ALA A 1 282 ? -17.978 5.097 -0.046 1.00 80.19 282 ALA A C 1
ATOM 2311 O O . ALA A 1 282 ? -18.261 5.632 -1.110 1.00 80.19 282 ALA A O 1
ATOM 2312 N N . THR A 1 283 ? -16.717 4.906 0.344 1.00 77.31 283 THR A N 1
ATOM 2313 C CA . THR A 1 283 ? -15.539 5.345 -0.417 1.00 77.31 283 THR A CA 1
ATOM 2314 C C . THR A 1 283 ? -14.972 4.251 -1.317 1.00 77.31 283 THR A C 1
ATOM 2316 O O . THR A 1 283 ? -14.512 4.563 -2.407 1.00 77.31 283 THR A O 1
ATOM 2319 N N . GLN A 1 284 ? -15.059 2.969 -0.946 1.00 72.94 284 GLN A N 1
ATOM 2320 C CA . GLN A 1 284 ? -14.460 1.862 -1.715 1.00 72.94 284 GLN A CA 1
ATOM 2321 C C . GLN A 1 284 ? -13.063 2.232 -2.256 1.00 72.94 284 GLN A C 1
ATOM 2323 O O . GLN A 1 284 ? -12.886 2.331 -3.473 1.00 72.94 284 GLN A O 1
ATOM 2328 N N . PRO A 1 285 ? -12.098 2.546 -1.373 1.00 69.62 285 PRO A N 1
ATOM 2329 C CA . PRO A 1 285 ? -10.816 3.080 -1.801 1.00 69.62 285 PRO A CA 1
ATOM 2330 C C . PRO A 1 285 ? -10.080 2.044 -2.655 1.00 69.62 285 PRO A C 1
ATOM 2332 O O . PRO A 1 285 ? -9.897 0.898 -2.239 1.00 69.62 285 PRO A O 1
ATOM 2335 N N . VAL A 1 286 ? -9.659 2.461 -3.846 1.00 64.44 286 VAL A N 1
ATOM 2336 C CA . VAL A 1 286 ? -8.853 1.670 -4.775 1.00 64.44 286 VAL A CA 1
ATOM 2337 C C . VAL A 1 286 ? -7.490 2.331 -4.910 1.00 64.44 286 VAL A C 1
ATOM 2339 O O . VAL A 1 286 ? -7.367 3.552 -4.967 1.00 64.44 286 VAL A O 1
ATOM 2342 N N . MET A 1 287 ? -6.447 1.511 -4.942 1.00 64.06 287 MET A N 1
ATOM 2343 C CA . MET A 1 287 ? -5.076 1.963 -5.143 1.00 64.06 287 MET A CA 1
ATOM 2344 C C . MET A 1 287 ? -4.694 1.695 -6.601 1.00 64.06 287 MET A C 1
ATOM 2346 O O . MET A 1 287 ? -4.861 0.578 -7.085 1.00 64.06 287 MET A O 1
ATOM 2350 N N . HIS A 1 288 ? -4.207 2.712 -7.306 1.00 53.44 288 HIS A N 1
ATOM 2351 C CA . HIS A 1 288 ? -3.616 2.604 -8.636 1.00 53.44 288 HIS A CA 1
ATOM 2352 C C . HIS A 1 288 ? -2.186 3.121 -8.601 1.00 53.44 288 HIS A C 1
ATOM 2354 O O . HIS A 1 288 ? -1.878 4.079 -7.897 1.00 53.44 288 HIS A O 1
ATOM 2360 N N . ILE A 1 289 ? -1.313 2.480 -9.364 1.00 52.22 289 ILE A N 1
ATOM 2361 C CA . ILE A 1 289 ? 0.084 2.874 -9.490 1.00 52.22 289 ILE A CA 1
ATOM 2362 C C . ILE A 1 289 ? 0.325 3.129 -10.974 1.00 52.22 289 ILE A C 1
ATOM 2364 O O . ILE A 1 289 ? -0.098 2.326 -11.795 1.00 52.22 289 ILE A O 1
ATOM 2368 N N . TYR A 1 290 ? 0.956 4.239 -11.340 1.00 46.34 290 TYR A N 1
ATOM 2369 C CA . TYR A 1 290 ? 1.357 4.499 -12.724 1.00 46.34 290 TYR A CA 1
ATOM 2370 C C . TYR A 1 290 ? 2.739 5.152 -12.738 1.00 46.34 290 TYR A C 1
ATOM 2372 O O . TYR A 1 290 ? 2.916 6.258 -12.223 1.00 46.34 290 TYR A O 1
ATOM 2380 N N . GLY A 1 291 ? 3.735 4.456 -13.295 1.00 57.78 291 GLY A N 1
ATOM 2381 C CA . GLY A 1 291 ? 5.141 4.855 -13.163 1.00 57.78 291 GLY A CA 1
ATOM 2382 C C . GLY A 1 291 ? 5.549 4.976 -11.681 1.00 57.78 291 GLY A C 1
ATOM 2383 O O . GLY A 1 291 ? 5.210 4.079 -10.909 1.00 57.78 291 GLY A O 1
ATOM 2384 N N . PRO A 1 292 ? 6.198 6.080 -11.254 1.00 47.03 292 PRO A N 1
ATOM 2385 C CA . PRO A 1 292 ? 6.559 6.331 -9.853 1.00 47.03 292 PRO A CA 1
ATOM 2386 C C . PRO A 1 292 ? 5.434 6.901 -8.982 1.00 47.03 292 PRO A C 1
ATOM 2388 O O . PRO A 1 292 ? 5.682 7.364 -7.869 1.00 47.03 292 PRO A O 1
ATOM 2391 N N . ILE A 1 293 ? 4.192 6.910 -9.472 1.00 45.19 293 ILE A N 1
ATOM 2392 C CA . ILE A 1 293 ? 3.067 7.552 -8.793 1.00 45.19 293 ILE A CA 1
ATOM 2393 C C . ILE A 1 293 ? 2.178 6.488 -8.148 1.00 45.19 293 ILE A C 1
ATOM 2395 O O . ILE A 1 293 ? 1.656 5.616 -8.835 1.00 45.19 293 ILE A O 1
ATOM 2399 N N . PHE A 1 294 ? 1.955 6.609 -6.837 1.00 57.22 294 PHE A N 1
ATOM 2400 C CA . PHE A 1 294 ? 0.946 5.865 -6.079 1.00 57.22 294 PHE A CA 1
ATOM 2401 C C . PHE A 1 294 ? -0.281 6.758 -5.851 1.00 57.22 294 PHE A C 1
ATOM 2403 O O . PHE A 1 294 ? -0.188 7.800 -5.203 1.00 57.22 294 PHE A O 1
ATOM 2410 N N . VAL A 1 295 ? -1.434 6.355 -6.382 1.00 54.16 295 VAL A N 1
ATOM 2411 C CA . VAL A 1 295 ? -2.696 7.099 -6.319 1.00 54.16 295 VAL A CA 1
ATOM 2412 C C . VAL A 1 295 ? -3.741 6.263 -5.592 1.00 54.16 295 VAL A C 1
ATOM 2414 O O . VAL A 1 295 ? -4.086 5.168 -6.026 1.00 54.16 295 VAL A O 1
ATOM 2417 N N . VAL A 1 296 ? -4.301 6.794 -4.507 1.00 59.28 296 VAL A N 1
ATOM 2418 C CA . VAL A 1 296 ? -5.517 6.241 -3.895 1.00 59.28 296 VAL A CA 1
ATOM 2419 C C . VAL A 1 296 ? -6.699 7.051 -4.401 1.00 59.28 296 VAL A C 1
ATOM 2421 O O . VAL A 1 296 ? -6.724 8.269 -4.239 1.00 59.28 296 VAL A O 1
ATOM 2424 N N . TYR A 1 297 ? -7.670 6.390 -5.020 1.00 63.56 297 TYR A N 1
ATOM 2425 C CA . TYR A 1 297 ? -8.854 7.033 -5.575 1.00 63.56 297 TYR A CA 1
ATOM 2426 C C . TYR A 1 297 ? -10.119 6.261 -5.207 1.00 63.56 297 TYR A C 1
ATOM 2428 O O . TYR A 1 297 ? -10.102 5.087 -4.838 1.00 63.56 297 TYR A O 1
ATOM 2436 N N . MET A 1 298 ? -11.232 6.978 -5.245 1.00 69.19 298 MET A N 1
ATOM 2437 C CA . MET A 1 298 ? -12.537 6.486 -4.834 1.00 69.19 298 MET A CA 1
ATOM 2438 C C . MET A 1 298 ? -13.215 5.816 -6.036 1.00 69.19 298 MET A C 1
ATOM 2440 O O . MET A 1 298 ? -13.517 6.504 -7.009 1.00 69.19 298 MET A O 1
ATOM 2444 N N . ASP A 1 299 ? -13.479 4.505 -5.990 1.00 68.62 299 ASP A N 1
ATOM 2445 C CA . ASP A 1 299 ? -14.221 3.816 -7.070 1.00 68.62 299 ASP A CA 1
ATOM 2446 C C . ASP A 1 299 ? -15.718 3.627 -6.754 1.00 68.62 299 ASP A C 1
ATOM 2448 O O . ASP A 1 299 ? -16.478 2.984 -7.482 1.00 68.62 299 ASP A O 1
ATOM 2452 N N . SER A 1 300 ? -16.188 4.231 -5.666 1.00 71.88 300 SER A N 1
ATOM 2453 C CA . SER A 1 300 ? -17.586 4.155 -5.258 1.00 71.88 300 SER A CA 1
ATOM 2454 C C . SER A 1 300 ? -18.517 5.040 -6.106 1.00 71.88 300 SER A C 1
ATOM 2456 O O . SER A 1 300 ? -18.064 5.904 -6.861 1.00 71.88 300 SER A O 1
ATOM 2458 N N . PRO A 1 301 ? -19.852 4.921 -5.946 1.00 68.25 301 PRO A N 1
ATOM 2459 C CA . PRO A 1 301 ? -20.814 5.838 -6.564 1.00 68.25 301 PRO A CA 1
ATOM 2460 C C . PRO A 1 301 ? -20.608 7.318 -6.204 1.00 68.25 301 PRO A C 1
ATOM 2462 O O . PRO A 1 301 ? -21.128 8.178 -6.909 1.00 68.25 301 PRO A O 1
ATOM 2465 N N . MET A 1 302 ? -19.864 7.620 -5.132 1.00 68.25 302 MET A N 1
ATOM 2466 C CA . MET A 1 302 ? -19.562 8.991 -4.706 1.00 68.25 302 MET A CA 1
ATOM 2467 C C . MET A 1 302 ? -18.481 9.652 -5.567 1.00 68.25 302 MET A C 1
ATOM 2469 O O . MET A 1 302 ? -18.259 10.849 -5.431 1.00 68.25 302 MET A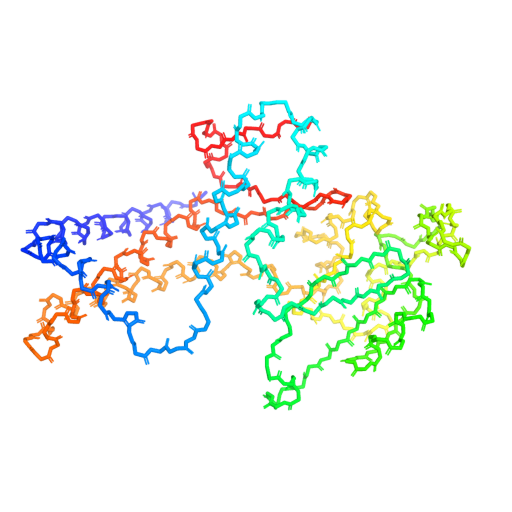 O 1
ATOM 2473 N N . LYS A 1 303 ? -17.833 8.921 -6.486 1.00 65.94 303 LYS A N 1
ATOM 2474 C CA . LYS A 1 303 ? -16.773 9.462 -7.358 1.00 65.94 303 LYS A CA 1
ATOM 2475 C C . LYS A 1 303 ? -17.211 10.591 -8.284 1.00 65.94 303 LYS A C 1
ATOM 2477 O O . LYS A 1 303 ? -16.367 11.290 -8.816 1.00 65.94 303 LYS A O 1
ATOM 2482 N N . TYR A 1 304 ? -18.516 10.782 -8.460 1.00 66.50 304 TYR A N 1
ATOM 2483 C CA . TYR A 1 304 ? -19.078 11.869 -9.264 1.00 66.50 304 TYR A CA 1
ATOM 2484 C C . TYR A 1 304 ? -19.397 13.132 -8.440 1.00 66.50 304 TYR A C 1
ATOM 2486 O O . TYR A 1 304 ? -19.828 14.142 -8.996 1.00 66.50 304 TYR A O 1
ATOM 2494 N N . GLU A 1 305 ? -19.203 13.091 -7.118 1.00 74.88 305 GLU A N 1
ATOM 2495 C CA . GLU A 1 305 ? -19.533 14.176 -6.193 1.00 74.88 305 GLU A CA 1
ATOM 2496 C C . GLU A 1 305 ? -18.324 15.094 -5.955 1.00 74.88 305 GLU A C 1
ATOM 2498 O O . GLU A 1 305 ? -17.524 14.895 -5.039 1.00 74.88 305 GLU A O 1
ATOM 2503 N N . LYS A 1 306 ? -18.225 16.162 -6.754 1.00 65.06 306 LYS A N 1
ATOM 2504 C CA . LYS A 1 306 ? -17.112 17.140 -6.745 1.00 65.06 306 LYS A CA 1
ATOM 2505 C C . LYS A 1 306 ? -16.867 17.875 -5.422 1.00 65.06 306 LYS A C 1
ATOM 2507 O O . LYS A 1 306 ? -15.855 18.545 -5.271 1.00 65.06 306 LYS A O 1
ATOM 2512 N N . TRP A 1 307 ? -17.804 17.823 -4.479 1.00 70.88 307 TRP A N 1
ATOM 2513 C CA . TRP A 1 307 ? -17.644 18.465 -3.171 1.00 70.88 307 TRP A CA 1
ATOM 2514 C C . TRP A 1 307 ? -16.900 17.578 -2.156 1.00 70.88 307 TRP A C 1
ATOM 2516 O O . TRP A 1 307 ? -16.508 18.069 -1.102 1.00 70.88 307 TRP A O 1
ATOM 2526 N N . ILE A 1 308 ? -16.702 16.290 -2.468 1.00 67.19 308 ILE A N 1
ATOM 2527 C CA . ILE A 1 308 ? -16.077 15.279 -1.591 1.00 67.19 308 ILE A CA 1
ATOM 2528 C C . ILE A 1 308 ? -14.642 14.960 -2.040 1.00 67.19 308 ILE A C 1
ATOM 2530 O O . ILE A 1 308 ? -13.857 14.397 -1.281 1.00 67.19 308 ILE A O 1
ATOM 2534 N N . GLY A 1 309 ? -14.269 15.349 -3.259 1.00 62.53 309 GLY A N 1
ATOM 2535 C CA . GLY A 1 309 ? -12.934 15.152 -3.807 1.00 62.53 309 GLY A CA 1
ATOM 2536 C C . GLY A 1 309 ? -12.733 15.915 -5.112 1.00 62.53 309 GLY A C 1
ATOM 2537 O O . GLY A 1 309 ? -13.679 16.460 -5.679 1.00 62.53 309 GLY A O 1
ATOM 2538 N N . ASN A 1 310 ? -11.489 15.946 -5.583 1.00 61.38 310 ASN A N 1
ATOM 2539 C CA . ASN A 1 310 ? -11.143 16.538 -6.872 1.00 61.38 310 ASN A CA 1
ATOM 2540 C C . ASN A 1 310 ? -11.209 15.472 -7.970 1.00 61.38 310 ASN A C 1
ATOM 2542 O O . ASN A 1 310 ? -10.676 14.375 -7.796 1.00 61.38 310 ASN A O 1
ATOM 2546 N N . ASP A 1 311 ? -11.815 15.815 -9.108 1.00 56.75 311 ASP A N 1
ATOM 2547 C CA . ASP A 1 311 ? -11.744 14.984 -10.309 1.00 56.75 311 ASP A CA 1
ATOM 2548 C C . ASP A 1 311 ? -10.303 14.982 -10.825 1.00 56.75 311 ASP A C 1
ATOM 2550 O O . ASP A 1 311 ? -9.770 16.018 -11.229 1.00 56.75 311 ASP A O 1
ATOM 2554 N N . VAL A 1 312 ? -9.674 13.809 -10.827 1.00 52.44 312 VAL A N 1
ATOM 2555 C CA . VAL A 1 312 ? -8.390 13.604 -11.499 1.00 52.44 312 VAL A CA 1
ATOM 2556 C C . VAL A 1 312 ? -8.698 13.228 -12.945 1.00 52.44 312 VAL A C 1
ATOM 2558 O O . VAL A 1 312 ? -8.889 12.059 -13.272 1.00 52.44 312 VAL A O 1
ATOM 2561 N N . THR A 1 313 ? -8.833 14.230 -13.811 1.00 47.75 313 THR A N 1
ATOM 2562 C CA . THR A 1 313 ? -8.875 14.011 -15.262 1.00 47.75 313 THR A CA 1
ATOM 2563 C C . THR A 1 313 ? -7.446 13.891 -15.776 1.00 47.75 313 THR A C 1
ATOM 2565 O O . THR A 1 313 ? -6.702 14.872 -15.711 1.00 47.75 313 THR A O 1
ATOM 2568 N N . PHE A 1 314 ? -7.078 12.701 -16.252 1.00 39.47 314 PHE A N 1
ATOM 2569 C CA . PHE A 1 314 ? -5.901 12.503 -17.099 1.00 39.47 314 PHE A CA 1
ATOM 2570 C C . PHE A 1 314 ? -6.201 12.956 -18.530 1.00 39.47 314 PHE A C 1
ATOM 2572 O O . PHE A 1 314 ? -7.350 12.742 -18.984 1.00 39.47 314 PHE A O 1
#